Protein AF-A0A814IF48-F1 (afdb_monomer_lite)

Structure (mmCIF, N/CA/C/O backbone):
data_AF-A0A814IF48-F1
#
_entry.id   AF-A0A814IF48-F1
#
loop_
_atom_site.group_PDB
_atom_site.id
_atom_site.type_symbol
_atom_site.label_atom_id
_atom_site.label_alt_id
_atom_site.label_comp_id
_atom_site.label_asym_id
_atom_site.label_entity_id
_atom_site.label_seq_id
_atom_site.pdbx_PDB_ins_code
_atom_site.Cartn_x
_atom_site.Cartn_y
_atom_site.Cartn_z
_atom_site.occupancy
_atom_site.B_iso_or_equiv
_atom_site.auth_seq_id
_atom_site.auth_comp_id
_atom_site.auth_asym_id
_atom_site.auth_atom_id
_atom_site.pdbx_PDB_model_num
ATOM 1 N N . MET A 1 1 ? 11.564 -14.624 12.987 1.00 84.62 1 MET A N 1
ATOM 2 C CA . MET A 1 1 ? 11.449 -15.727 12.000 1.00 84.62 1 MET A CA 1
ATOM 3 C C . MET A 1 1 ? 10.390 -15.427 10.940 1.00 84.62 1 MET A C 1
ATOM 5 O O . MET A 1 1 ? 10.764 -15.363 9.778 1.00 84.62 1 MET A O 1
ATOM 9 N N . MET A 1 2 ? 9.126 -15.172 11.317 1.00 88.44 2 MET A N 1
ATOM 10 C CA . MET A 1 2 ? 8.023 -14.892 10.372 1.00 88.44 2 MET A CA 1
ATOM 11 C C . MET A 1 2 ? 8.343 -13.815 9.324 1.00 88.44 2 MET A C 1
ATOM 13 O O . MET A 1 2 ? 8.159 -14.075 8.139 1.00 88.44 2 MET A O 1
ATOM 17 N N . VAL A 1 3 ? 8.915 -12.672 9.731 1.00 92.19 3 VAL A N 1
ATOM 18 C CA . VAL A 1 3 ? 9.302 -11.577 8.815 1.00 92.19 3 VAL A CA 1
ATOM 19 C C . VAL A 1 3 ? 10.153 -12.072 7.639 1.00 92.19 3 VAL A C 1
ATOM 21 O O . VAL A 1 3 ? 9.855 -11.765 6.493 1.00 92.19 3 VAL A O 1
ATOM 24 N N . VAL A 1 4 ? 11.159 -12.914 7.903 1.00 93.62 4 VAL A N 1
ATOM 25 C CA . VAL A 1 4 ? 12.071 -13.459 6.878 1.00 93.62 4 VAL A CA 1
ATOM 26 C C . VAL A 1 4 ? 11.377 -14.489 5.976 1.00 93.62 4 VAL A C 1
ATOM 28 O O . VAL A 1 4 ? 11.687 -14.580 4.790 1.00 93.62 4 VAL A O 1
ATOM 31 N N . LEU A 1 5 ? 10.423 -15.257 6.513 1.00 94.00 5 LEU A N 1
ATOM 32 C CA . LEU A 1 5 ? 9.654 -16.228 5.731 1.00 94.00 5 LEU A CA 1
ATOM 33 C C . LEU A 1 5 ? 8.698 -15.522 4.767 1.00 94.00 5 LEU A C 1
ATOM 35 O O . LEU A 1 5 ? 8.761 -15.780 3.568 1.00 94.00 5 LEU A O 1
ATOM 39 N N . VAL A 1 6 ? 7.880 -14.585 5.259 1.00 94.88 6 VAL A N 1
ATOM 40 C CA . VAL A 1 6 ? 7.002 -13.773 4.399 1.00 94.88 6 VAL A CA 1
ATOM 41 C C . VAL A 1 6 ? 7.836 -12.959 3.410 1.00 94.88 6 VAL A C 1
ATOM 43 O O . VAL A 1 6 ? 7.499 -12.887 2.228 1.00 94.88 6 VAL A O 1
ATOM 46 N N . ASP A 1 7 ? 8.989 -12.436 3.848 1.00 92.94 7 ASP A N 1
ATOM 47 C CA . ASP A 1 7 ? 9.916 -11.737 2.966 1.00 92.94 7 ASP A CA 1
ATOM 48 C C . ASP A 1 7 ? 10.340 -12.588 1.769 1.00 92.94 7 ASP A C 1
ATOM 50 O O . ASP A 1 7 ? 10.291 -12.113 0.628 1.00 92.94 7 ASP A O 1
ATOM 54 N N . LYS A 1 8 ? 10.702 -13.845 2.039 1.00 95.00 8 LYS A N 1
ATOM 55 C CA . LYS A 1 8 ? 11.106 -14.813 1.027 1.00 95.00 8 LYS A CA 1
ATOM 56 C C . LYS A 1 8 ? 9.947 -15.195 0.109 1.00 95.00 8 LYS A C 1
ATOM 58 O O . LYS A 1 8 ? 10.154 -15.170 -1.098 1.00 95.00 8 LYS A O 1
ATOM 63 N N . LEU A 1 9 ? 8.761 -15.488 0.653 1.00 94.44 9 LEU A N 1
ATOM 64 C CA . LEU A 1 9 ? 7.573 -15.893 -0.115 1.00 94.44 9 LEU A CA 1
ATOM 65 C C . LEU A 1 9 ? 7.151 -14.837 -1.146 1.00 94.44 9 LEU A C 1
ATOM 67 O O . LEU A 1 9 ? 6.880 -15.186 -2.297 1.00 94.44 9 LEU A O 1
ATOM 71 N N . VAL A 1 10 ? 7.164 -13.556 -0.757 1.00 93.94 10 VAL A N 1
ATOM 72 C CA . VAL A 1 10 ? 6.895 -12.427 -1.665 1.00 93.94 10 VAL A CA 1
ATOM 73 C C . VAL A 1 10 ? 7.999 -12.305 -2.720 1.00 93.94 10 VAL A C 1
ATOM 75 O O . VAL A 1 10 ? 7.714 -12.203 -3.911 1.00 93.94 10 VAL A O 1
ATOM 78 N N . LYS A 1 11 ? 9.278 -12.392 -2.320 1.00 91.75 11 LYS A N 1
ATOM 79 C CA . LYS A 1 11 ? 10.421 -12.328 -3.254 1.00 91.75 11 LYS A CA 1
ATOM 80 C C . LYS A 1 11 ? 10.450 -13.476 -4.269 1.00 91.75 11 LYS A C 1
ATOM 82 O O . LYS A 1 11 ? 10.972 -13.289 -5.362 1.00 91.75 11 LYS A O 1
ATOM 87 N N . THR A 1 12 ? 9.924 -14.650 -3.923 1.00 93.75 12 THR A N 1
ATOM 88 C CA . THR A 1 12 ? 9.814 -15.807 -4.828 1.00 93.75 12 THR A CA 1
ATOM 89 C C . THR A 1 12 ? 8.468 -15.888 -5.552 1.00 93.75 12 THR A C 1
ATOM 91 O O . THR A 1 12 ? 8.198 -16.915 -6.164 1.00 93.75 12 THR A O 1
ATOM 94 N N . GLN A 1 13 ? 7.624 -14.849 -5.474 1.00 89.25 13 GLN A N 1
ATOM 95 C CA . GLN A 1 13 ? 6.295 -14.791 -6.106 1.00 89.25 13 GLN A CA 1
ATOM 96 C C . GLN A 1 13 ? 5.365 -15.966 -5.734 1.00 89.25 13 GLN A C 1
ATOM 98 O O . GLN A 1 13 ? 4.471 -16.325 -6.492 1.00 89.25 13 GLN A O 1
ATOM 103 N N . ILE A 1 14 ? 5.553 -16.558 -4.547 1.00 94.06 14 ILE A N 1
ATOM 104 C CA . ILE A 1 14 ? 4.646 -17.590 -4.012 1.00 94.06 14 ILE A CA 1
ATOM 105 C C . ILE A 1 14 ? 3.391 -16.930 -3.420 1.00 94.06 14 ILE A C 1
ATOM 107 O O . ILE A 1 14 ? 2.317 -17.525 -3.417 1.00 94.06 14 ILE A O 1
ATOM 111 N N . VAL A 1 15 ? 3.526 -15.697 -2.920 1.00 94.50 15 VAL A N 1
ATOM 112 C CA . VAL A 1 15 ? 2.441 -14.909 -2.325 1.00 94.50 15 VAL A CA 1
ATOM 113 C C . VAL A 1 15 ? 2.521 -13.473 -2.846 1.00 94.50 15 VAL A C 1
ATOM 115 O O . VAL A 1 15 ? 3.592 -12.868 -2.836 1.00 94.50 15 VAL A O 1
ATOM 118 N N . GLU A 1 16 ? 1.393 -12.916 -3.285 1.00 94.25 16 GLU A N 1
ATOM 119 C CA . GLU A 1 16 ? 1.292 -11.506 -3.674 1.00 94.25 16 GLU A CA 1
ATOM 120 C C . GLU A 1 16 ? 1.323 -10.564 -2.459 1.00 94.25 16 GLU A C 1
ATOM 122 O O . GLU A 1 16 ? 0.802 -10.887 -1.389 1.00 94.25 16 GLU A O 1
ATOM 127 N N . CYS A 1 17 ? 1.814 -9.334 -2.644 1.00 96.25 17 CYS A N 1
ATOM 128 C CA . CYS A 1 17 ? 1.734 -8.286 -1.617 1.00 96.25 17 CYS A CA 1
ATOM 129 C C . CYS A 1 17 ? 0.289 -8.021 -1.147 1.00 96.25 17 CYS A C 1
ATOM 131 O O . CYS A 1 17 ? 0.055 -7.763 0.032 1.00 96.25 17 CYS A O 1
ATOM 133 N N . SER A 1 18 ? -0.680 -8.131 -2.063 1.00 95.88 18 SER A N 1
ATOM 134 C CA . SER A 1 18 ? -2.121 -8.013 -1.804 1.00 95.88 18 SER A CA 1
ATOM 135 C C . SER A 1 18 ? -2.618 -9.057 -0.788 1.00 95.88 18 SER A C 1
ATOM 137 O O . SER A 1 18 ? -3.402 -8.737 0.107 1.00 95.88 18 SER A O 1
ATOM 139 N N . ALA A 1 19 ? -2.141 -10.300 -0.892 1.00 96.38 19 ALA A N 1
ATOM 140 C CA . ALA A 1 19 ? -2.510 -11.403 -0.016 1.00 96.38 19 ALA A CA 1
ATOM 141 C C . ALA A 1 19 ? -1.878 -11.248 1.373 1.00 96.38 19 ALA A C 1
ATOM 143 O O . ALA A 1 19 ? -2.565 -11.448 2.372 1.00 96.38 19 ALA A O 1
ATOM 144 N N . VAL A 1 20 ? -0.617 -10.801 1.449 1.00 97.06 20 VAL A N 1
ATOM 145 C CA . VAL A 1 20 ? 0.040 -10.479 2.730 1.00 97.06 20 VAL A CA 1
ATOM 146 C C . VAL A 1 20 ? -0.701 -9.358 3.464 1.00 97.06 20 VAL A C 1
ATOM 148 O O . VAL A 1 20 ? -0.982 -9.500 4.650 1.00 97.06 20 VAL A O 1
ATOM 151 N N . ALA A 1 21 ? -1.088 -8.284 2.766 1.00 96.94 21 ALA A N 1
ATOM 152 C CA . ALA A 1 21 ? -1.877 -7.203 3.359 1.00 96.94 21 ALA A CA 1
ATOM 153 C C . ALA A 1 21 ? -3.237 -7.694 3.891 1.00 96.94 21 ALA A C 1
ATOM 155 O O . ALA A 1 21 ? -3.614 -7.356 5.007 1.00 96.94 21 ALA A O 1
ATOM 156 N N . ASN A 1 22 ? -3.957 -8.539 3.144 1.00 96.38 22 ASN A N 1
ATOM 157 C CA . ASN A 1 22 ? -5.216 -9.122 3.626 1.00 96.38 22 ASN A CA 1
ATOM 158 C C . ASN A 1 22 ? -5.026 -10.064 4.828 1.00 96.38 22 ASN A C 1
ATOM 160 O O . ASN A 1 22 ? -5.866 -10.074 5.722 1.00 96.38 22 ASN A O 1
ATOM 164 N N . TRP A 1 23 ? -3.939 -10.840 4.858 1.00 96.12 23 TRP A N 1
ATOM 165 C CA . TRP A 1 23 ? -3.624 -11.749 5.963 1.00 96.12 23 TRP A CA 1
ATOM 166 C C . TRP A 1 23 ? -3.275 -11.002 7.259 1.00 96.12 23 TRP A C 1
ATOM 168 O O . TRP A 1 23 ? -3.694 -11.424 8.335 1.00 96.12 23 TRP A O 1
ATOM 178 N N . ILE A 1 24 ? -2.582 -9.862 7.166 1.00 96.06 24 ILE A N 1
ATOM 179 C CA . ILE A 1 24 ? -2.206 -9.044 8.332 1.00 96.06 24 ILE A CA 1
ATOM 180 C C . ILE A 1 24 ? -3.425 -8.560 9.129 1.00 96.06 24 ILE A C 1
ATOM 182 O O . ILE A 1 24 ? -3.399 -8.580 10.354 1.00 96.06 24 ILE A O 1
ATOM 186 N N . PHE A 1 25 ? -4.505 -8.190 8.441 1.00 94.94 25 PHE A N 1
ATOM 187 C CA . PHE A 1 25 ? -5.768 -7.760 9.053 1.00 94.94 25 PHE A CA 1
ATOM 188 C C . PHE A 1 25 ? -6.817 -8.888 9.111 1.00 94.94 25 PHE A C 1
ATOM 190 O O . PHE A 1 25 ? -8.021 -8.631 9.152 1.00 94.94 25 PHE A O 1
ATOM 197 N N . SER A 1 26 ? -6.382 -10.151 9.069 1.00 94.19 26 SER A N 1
ATOM 198 C CA . SER A 1 26 ? -7.269 -11.300 9.269 1.00 94.19 26 SER A CA 1
ATOM 199 C C . SER A 1 26 ? -7.621 -11.486 10.748 1.00 94.19 26 SER A C 1
ATOM 201 O O . SER A 1 26 ? -6.880 -11.075 11.642 1.00 94.19 26 SER A O 1
ATOM 203 N N . SER A 1 27 ? -8.728 -12.177 11.026 1.00 88.44 27 SER A N 1
ATOM 204 C CA . SER A 1 27 ? -9.119 -12.549 12.393 1.00 88.44 27 SER A CA 1
ATOM 205 C C . SER A 1 27 ? -8.093 -13.447 13.100 1.00 88.44 27 SER A C 1
ATOM 207 O O . SER A 1 27 ? -8.062 -13.481 14.327 1.00 88.44 27 SER A O 1
ATOM 209 N N . GLU A 1 28 ? -7.240 -14.141 12.343 1.00 88.88 28 GLU A N 1
ATOM 210 C CA . GLU A 1 28 ? -6.156 -14.990 12.850 1.00 88.88 28 GLU A CA 1
ATOM 211 C C . GLU A 1 28 ? -5.032 -14.161 13.487 1.00 88.88 28 GLU A C 1
ATOM 213 O O . GLU A 1 28 ? -4.470 -14.572 14.499 1.00 88.88 28 GLU A O 1
ATOM 218 N N . LEU A 1 29 ? -4.729 -12.990 12.911 1.00 86.88 29 LEU A N 1
ATOM 219 C CA . LEU A 1 29 ? -3.660 -12.092 13.362 1.00 86.88 29 LEU A CA 1
ATOM 220 C C . LEU A 1 29 ? -4.187 -10.865 14.131 1.00 86.88 29 LEU A C 1
ATOM 222 O O . LEU A 1 29 ? -3.399 -10.092 14.670 1.00 86.88 29 LEU A O 1
ATOM 226 N N . GLY A 1 30 ? -5.510 -10.691 14.233 1.00 83.88 30 GLY A N 1
ATOM 227 C CA . GLY A 1 30 ? -6.150 -9.535 14.875 1.00 83.88 30 GLY A CA 1
ATOM 228 C C . GLY A 1 30 ? -5.712 -9.291 16.326 1.00 83.88 30 GLY A C 1
ATOM 229 O O . GLY A 1 30 ? -5.485 -8.149 16.724 1.00 83.88 30 GLY A O 1
ATOM 230 N N . SER A 1 31 ? -5.511 -10.358 17.106 1.00 87.56 31 SER A N 1
ATOM 231 C CA . SER A 1 31 ? -4.980 -10.285 18.479 1.00 87.56 31 SER A CA 1
ATOM 232 C C . SER A 1 31 ? -3.492 -9.919 18.550 1.00 87.56 31 SER A C 1
ATOM 234 O O . SER A 1 31 ? -3.007 -9.523 19.608 1.00 87.56 31 SER A O 1
ATOM 236 N N . GLU A 1 32 ? -2.769 -10.028 17.436 1.00 91.81 32 GLU A N 1
ATOM 237 C CA . GLU A 1 32 ? -1.345 -9.722 17.317 1.00 91.81 32 GLU A CA 1
ATOM 238 C C . GLU A 1 32 ? -1.068 -8.367 16.650 1.00 91.81 32 GLU A C 1
ATOM 240 O O . GLU A 1 32 ? 0.091 -7.974 16.549 1.00 91.81 32 GLU A O 1
ATOM 245 N N . LEU A 1 33 ? -2.094 -7.599 16.260 1.00 91.38 33 LEU A N 1
ATOM 246 C CA . LEU A 1 33 ? -1.936 -6.281 15.622 1.00 91.38 33 LEU A CA 1
ATOM 247 C C . LEU A 1 33 ? -1.161 -5.254 16.469 1.00 91.38 33 LEU A C 1
ATOM 249 O O . LEU A 1 33 ? -0.648 -4.280 15.933 1.00 91.38 33 LEU A O 1
ATOM 253 N N . THR A 1 34 ? -1.013 -5.444 17.780 1.00 91.31 34 THR A N 1
ATOM 254 C CA . THR A 1 34 ? -0.141 -4.594 18.615 1.00 91.31 34 THR A CA 1
ATOM 255 C C . THR A 1 34 ? 1.345 -4.974 18.535 1.00 91.31 34 THR A C 1
ATOM 257 O O . THR A 1 34 ? 2.199 -4.221 19.001 1.00 91.31 34 THR A O 1
ATOM 260 N N . ASN A 1 35 ? 1.685 -6.132 17.960 1.00 94.31 35 ASN A N 1
ATOM 261 C CA . ASN A 1 35 ? 3.046 -6.663 17.922 1.00 94.31 35 ASN A CA 1
ATOM 262 C C . ASN A 1 35 ? 3.852 -6.031 16.778 1.00 94.31 35 ASN A C 1
ATOM 264 O O . ASN A 1 35 ? 3.441 -6.036 15.620 1.00 94.31 35 ASN A O 1
ATOM 268 N N . PHE A 1 36 ? 5.054 -5.535 17.091 1.00 93.44 36 PHE A N 1
ATOM 269 C CA . PHE A 1 36 ? 5.909 -4.803 16.146 1.00 93.44 36 PHE A CA 1
ATOM 270 C C . PHE A 1 36 ? 6.169 -5.553 14.828 1.00 93.44 36 PHE A C 1
ATOM 272 O O . PHE A 1 36 ? 6.102 -4.959 13.754 1.00 93.44 36 PHE A O 1
ATOM 279 N N . TYR A 1 37 ? 6.393 -6.869 14.902 1.00 94.94 37 TYR A N 1
ATOM 280 C CA . TYR A 1 37 ? 6.752 -7.683 13.740 1.00 94.94 37 TYR A CA 1
ATOM 281 C C . TYR A 1 37 ? 5.660 -7.718 12.653 1.00 94.94 37 TYR A C 1
ATOM 283 O O . TYR A 1 37 ? 5.971 -7.951 11.486 1.00 94.94 37 TYR A O 1
ATOM 291 N N . VAL A 1 38 ? 4.388 -7.506 13.015 1.00 95.50 38 VAL A N 1
ATOM 292 C CA . VAL A 1 38 ? 3.268 -7.472 12.061 1.00 95.50 38 VAL A CA 1
ATOM 293 C C . VAL A 1 38 ? 3.408 -6.259 11.138 1.00 95.50 38 VAL A C 1
ATOM 295 O O . VAL A 1 38 ? 3.298 -6.376 9.916 1.00 95.50 38 VAL A O 1
ATOM 298 N N . TRP A 1 39 ? 3.766 -5.114 11.717 1.00 95.88 39 TRP A N 1
ATOM 299 C CA . TRP A 1 39 ? 4.023 -3.869 10.996 1.00 95.88 39 TRP A CA 1
ATOM 300 C C . TRP A 1 39 ? 5.333 -3.915 10.208 1.00 95.88 39 TRP A C 1
ATOM 302 O O . TRP A 1 39 ? 5.371 -3.420 9.087 1.00 95.88 39 TRP A O 1
ATOM 312 N N . GLU A 1 40 ? 6.369 -4.604 10.703 1.00 96.12 40 GLU A N 1
ATOM 313 C CA . GLU A 1 40 ? 7.568 -4.889 9.897 1.00 96.12 40 GLU A CA 1
ATOM 314 C C . GLU A 1 40 ? 7.232 -5.688 8.626 1.00 96.12 40 GLU A C 1
ATOM 316 O O . GLU A 1 40 ? 7.767 -5.395 7.555 1.00 96.12 40 GLU A O 1
ATOM 321 N N . ILE A 1 41 ? 6.330 -6.677 8.711 1.00 96.56 41 ILE A N 1
ATOM 322 C CA . ILE A 1 41 ? 5.874 -7.435 7.534 1.00 96.56 41 ILE A CA 1
ATOM 323 C C . ILE A 1 41 ? 5.091 -6.525 6.583 1.00 96.56 41 ILE A C 1
ATOM 325 O O . ILE A 1 41 ? 5.341 -6.575 5.374 1.00 96.56 41 ILE A O 1
ATOM 329 N N . LEU A 1 42 ? 4.180 -5.689 7.099 1.00 97.38 42 LEU A N 1
ATOM 330 C CA . LEU A 1 42 ? 3.401 -4.756 6.278 1.00 97.38 42 LEU A CA 1
ATOM 331 C C . LEU A 1 42 ? 4.318 -3.782 5.529 1.00 97.38 42 LEU A C 1
ATOM 333 O O . LEU A 1 42 ? 4.299 -3.735 4.298 1.00 97.38 42 LEU A O 1
ATOM 337 N N . SER A 1 43 ? 5.174 -3.073 6.263 1.00 96.69 43 SER A N 1
ATOM 338 C CA . SER A 1 43 ? 6.088 -2.073 5.714 1.00 96.69 43 SER A CA 1
ATOM 339 C C . SER A 1 43 ? 7.100 -2.696 4.753 1.00 96.69 43 SER A C 1
ATOM 341 O O . SER A 1 43 ? 7.274 -2.189 3.649 1.00 96.69 43 SER A O 1
ATOM 343 N N . SER A 1 44 ? 7.686 -3.860 5.070 1.00 96.25 44 SER A N 1
ATOM 344 C CA . SER A 1 44 ? 8.574 -4.576 4.134 1.00 96.25 44 SER A CA 1
ATOM 345 C C . SER A 1 44 ? 7.857 -5.011 2.845 1.00 96.25 44 SER A C 1
ATOM 347 O O . SER A 1 44 ? 8.466 -5.087 1.774 1.00 96.25 44 SER A O 1
ATOM 349 N N . THR A 1 45 ? 6.557 -5.300 2.920 1.00 97.25 45 THR A N 1
ATOM 350 C CA . THR A 1 45 ? 5.735 -5.680 1.761 1.00 97.25 45 THR A CA 1
ATOM 351 C C . THR A 1 45 ? 5.411 -4.472 0.878 1.00 97.25 45 THR A C 1
ATOM 353 O O . THR A 1 45 ? 5.548 -4.559 -0.346 1.00 97.25 45 THR A O 1
ATOM 356 N N . ILE A 1 46 ? 5.052 -3.335 1.482 1.00 97.25 46 ILE A N 1
ATOM 357 C CA . ILE A 1 46 ? 4.823 -2.063 0.779 1.00 97.25 46 ILE A CA 1
ATOM 358 C C . ILE A 1 46 ? 6.128 -1.558 0.147 1.00 97.25 46 ILE A C 1
ATOM 360 O O . ILE A 1 46 ? 6.163 -1.249 -1.043 1.00 97.25 46 ILE A O 1
ATOM 364 N N . GLU A 1 47 ? 7.228 -1.561 0.902 1.00 96.38 47 GLU A N 1
ATOM 365 C CA . GLU A 1 47 ? 8.544 -1.114 0.441 1.00 96.38 47 GLU A CA 1
ATOM 366 C C . GLU A 1 47 ? 9.018 -1.905 -0.790 1.00 96.38 47 GLU A C 1
ATOM 368 O O . GLU A 1 47 ? 9.523 -1.316 -1.744 1.00 96.38 47 GLU A O 1
ATOM 373 N N . LYS A 1 48 ? 8.803 -3.228 -0.838 1.00 95.00 48 LYS A N 1
ATOM 374 C CA . LYS A 1 48 ? 9.110 -4.032 -2.038 1.00 95.00 48 LYS A CA 1
ATOM 375 C C . LYS A 1 48 ? 8.288 -3.638 -3.246 1.00 95.00 48 LYS A C 1
ATOM 377 O O . LYS A 1 48 ? 8.845 -3.568 -4.336 1.00 95.00 48 LYS A O 1
ATOM 382 N N . MET A 1 49 ? 6.988 -3.415 -3.063 1.00 96.25 49 MET A N 1
ATOM 383 C CA . MET A 1 49 ? 6.112 -3.003 -4.155 1.00 96.25 49 MET A CA 1
ATOM 384 C C . MET A 1 49 ? 6.554 -1.637 -4.702 1.00 96.25 49 MET A C 1
ATOM 386 O O . MET A 1 49 ? 6.705 -1.475 -5.911 1.00 96.25 49 MET A O 1
ATOM 390 N N . ASN A 1 50 ? 6.896 -0.696 -3.815 1.00 96.44 50 ASN A N 1
ATOM 391 C CA . ASN A 1 50 ? 7.469 0.596 -4.195 1.00 96.44 50 ASN A CA 1
ATOM 392 C C . ASN A 1 50 ? 8.799 0.427 -4.956 1.00 96.44 50 ASN A C 1
ATOM 394 O O . ASN A 1 50 ? 8.940 0.962 -6.052 1.00 96.44 50 ASN A O 1
ATOM 398 N N . ARG A 1 51 ? 9.738 -0.382 -4.442 1.00 95.38 51 ARG A N 1
ATOM 399 C CA . ARG A 1 51 ? 11.024 -0.681 -5.104 1.00 95.38 51 ARG A CA 1
ATOM 400 C C . ARG A 1 51 ? 10.861 -1.392 -6.452 1.00 95.38 51 ARG A C 1
ATOM 402 O O . ARG A 1 51 ? 11.687 -1.209 -7.342 1.00 95.38 51 ARG A O 1
ATOM 409 N N . GLN A 1 52 ? 9.817 -2.203 -6.627 1.00 94.50 52 GLN A N 1
ATOM 410 C CA . GLN A 1 52 ? 9.494 -2.851 -7.901 1.00 94.50 52 GLN A CA 1
ATOM 411 C C . GLN A 1 52 ? 9.019 -1.826 -8.941 1.00 94.50 52 GLN A C 1
ATOM 413 O O . GLN A 1 52 ? 9.505 -1.847 -10.072 1.00 94.50 52 GLN A O 1
ATOM 418 N N . VAL A 1 53 ? 8.135 -0.899 -8.554 1.00 97.00 53 VAL A N 1
ATOM 419 C CA . VAL A 1 53 ? 7.702 0.221 -9.408 1.00 97.00 53 VAL A CA 1
ATOM 420 C C . VAL A 1 53 ? 8.877 1.138 -9.755 1.00 97.00 53 VAL A C 1
ATOM 422 O O . VAL A 1 53 ? 9.087 1.439 -10.927 1.00 97.00 53 VAL A O 1
ATOM 425 N N . GLU A 1 54 ? 9.676 1.532 -8.762 1.00 96.25 54 GLU A N 1
ATOM 426 C CA . GLU A 1 54 ? 10.868 2.369 -8.940 1.00 96.25 54 GLU A CA 1
ATOM 427 C C . GLU A 1 54 ? 11.872 1.723 -9.909 1.00 96.25 54 GLU A C 1
ATOM 429 O O . GLU A 1 54 ? 12.344 2.371 -10.843 1.00 96.25 54 GLU A O 1
ATOM 434 N N . LYS A 1 55 ? 12.141 0.419 -9.756 1.00 95.94 55 LYS A N 1
ATOM 435 C CA . LYS A 1 55 ? 13.039 -0.328 -10.644 1.00 95.94 55 LYS A CA 1
ATOM 436 C C . LYS A 1 55 ? 12.581 -0.285 -12.103 1.00 95.94 55 LYS A C 1
ATOM 438 O O . LYS A 1 55 ? 13.399 0.013 -12.971 1.00 95.94 55 LYS A O 1
ATOM 443 N N . TYR A 1 56 ? 11.311 -0.587 -12.385 1.00 96.00 56 TYR A N 1
ATOM 444 C CA . TYR A 1 56 ? 10.802 -0.542 -13.762 1.00 96.00 56 TYR A CA 1
ATOM 445 C C . TYR A 1 56 ? 10.733 0.890 -14.302 1.00 96.00 56 TYR A C 1
ATOM 447 O O . TYR A 1 56 ? 10.964 1.101 -15.490 1.00 96.00 56 TYR A O 1
ATOM 455 N N . HIS A 1 57 ? 10.482 1.882 -13.444 1.00 95.81 57 HIS A N 1
ATOM 456 C CA . HIS A 1 57 ? 10.497 3.284 -13.846 1.00 95.81 57 HIS A CA 1
ATOM 457 C C . HIS A 1 57 ? 11.895 3.733 -14.281 1.00 95.81 57 HIS A C 1
ATOM 459 O O . HIS A 1 57 ? 12.040 4.314 -15.355 1.00 95.81 57 HIS A O 1
ATOM 465 N N . ASN A 1 58 ? 12.919 3.395 -13.499 1.00 96.75 58 ASN A N 1
ATOM 466 C CA . ASN A 1 58 ? 14.309 3.708 -13.816 1.00 96.75 58 ASN A CA 1
ATOM 467 C C . ASN A 1 58 ? 14.790 2.954 -15.069 1.00 96.75 58 ASN A C 1
ATOM 469 O O . ASN A 1 58 ? 15.386 3.570 -15.948 1.00 96.75 58 ASN A O 1
ATOM 473 N N . GLU A 1 59 ? 14.452 1.664 -15.219 1.00 95.62 59 GLU A N 1
ATOM 474 C CA . GLU A 1 59 ? 14.772 0.909 -16.443 1.00 95.62 59 GLU A CA 1
ATOM 475 C C . GLU A 1 59 ? 14.122 1.539 -17.690 1.00 95.62 59 GLU A C 1
ATOM 477 O O . GLU A 1 59 ? 14.772 1.657 -18.728 1.00 95.62 59 GLU A O 1
ATOM 482 N N . LEU A 1 60 ? 12.877 2.020 -17.592 1.00 95.12 60 LEU A N 1
ATOM 483 C CA . LEU A 1 60 ? 12.199 2.723 -18.685 1.00 95.12 60 LEU A CA 1
ATOM 484 C C . LEU A 1 60 ? 12.872 4.060 -19.033 1.00 95.12 60 LEU A C 1
ATOM 486 O O . LEU A 1 60 ? 13.027 4.383 -20.212 1.00 95.12 60 LEU A O 1
ATOM 490 N N . LEU A 1 61 ? 13.299 4.834 -18.028 1.00 95.31 61 LEU A N 1
ATOM 491 C CA . LEU A 1 61 ? 14.030 6.089 -18.237 1.00 95.31 61 LEU A CA 1
ATOM 492 C C . LEU A 1 61 ? 15.379 5.853 -18.937 1.00 95.31 61 LEU A C 1
ATOM 494 O O . LEU A 1 61 ? 15.720 6.591 -19.866 1.00 95.31 61 LEU A O 1
ATOM 498 N N . ASP A 1 62 ? 16.110 4.805 -18.555 1.00 95.44 62 ASP A N 1
ATOM 499 C CA . ASP A 1 62 ? 17.372 4.427 -19.198 1.00 95.44 62 ASP A CA 1
ATOM 500 C C . ASP A 1 62 ? 17.170 3.970 -20.651 1.00 95.44 62 ASP A C 1
ATOM 502 O O . ASP A 1 62 ? 17.946 4.353 -21.532 1.00 95.44 62 ASP A O 1
ATOM 506 N N . LEU A 1 63 ? 16.111 3.203 -20.936 1.00 93.62 63 LEU A N 1
ATOM 507 C CA . LEU A 1 63 ? 15.762 2.791 -22.302 1.00 93.62 63 LEU A CA 1
ATOM 508 C C . LEU A 1 63 ? 15.339 3.988 -23.165 1.00 93.62 63 LEU A C 1
ATOM 510 O O . LEU A 1 63 ? 15.810 4.123 -24.295 1.00 93.62 63 LEU A O 1
ATOM 514 N N . ARG A 1 64 ? 14.545 4.918 -22.618 1.00 93.25 64 ARG A N 1
ATOM 515 C CA . ARG A 1 64 ? 14.195 6.182 -23.288 1.00 93.25 64 ARG A CA 1
ATOM 516 C C . ARG A 1 64 ? 15.438 6.997 -23.644 1.00 93.25 64 ARG A C 1
ATOM 518 O O . ARG A 1 64 ? 15.524 7.567 -24.730 1.00 93.25 64 ARG A O 1
ATOM 525 N N . ARG A 1 65 ? 16.419 7.046 -22.738 1.00 93.44 65 ARG A N 1
ATOM 526 C CA . ARG A 1 65 ? 17.689 7.747 -22.960 1.00 93.44 65 ARG A CA 1
ATOM 527 C C . ARG A 1 65 ? 18.500 7.107 -24.086 1.00 93.44 65 ARG A C 1
ATOM 529 O O . ARG A 1 65 ? 19.042 7.834 -24.913 1.00 93.44 65 ARG A O 1
ATOM 536 N N . GLN A 1 66 ? 18.551 5.776 -24.137 1.00 91.50 66 GLN A N 1
ATOM 537 C CA . GLN A 1 66 ? 19.222 5.036 -25.210 1.00 91.50 66 GLN A CA 1
ATOM 538 C C . GLN A 1 66 ? 18.549 5.278 -26.568 1.00 91.50 66 GLN A C 1
ATOM 540 O O . GLN A 1 66 ? 19.251 5.598 -27.521 1.00 91.50 66 GLN A O 1
ATOM 545 N N . LEU A 1 67 ? 17.210 5.246 -26.641 1.00 88.88 67 LEU A N 1
ATOM 546 C CA . LEU A 1 67 ? 16.458 5.563 -27.865 1.00 88.88 67 LEU A CA 1
ATOM 547 C C . LEU A 1 67 ? 16.771 6.978 -28.379 1.00 88.88 67 LEU A C 1
ATOM 549 O O . LEU A 1 67 ? 17.074 7.153 -29.559 1.00 88.88 67 LEU A O 1
ATOM 553 N N . ASN A 1 68 ? 16.777 7.977 -27.489 1.00 88.81 68 ASN A N 1
ATOM 554 C CA . ASN A 1 68 ? 17.117 9.3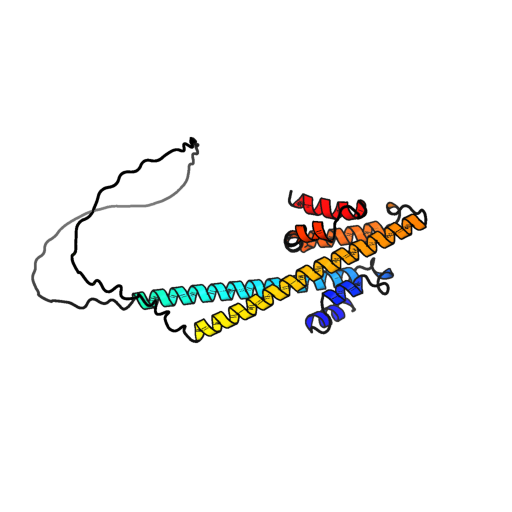57 -27.851 1.00 88.81 68 ASN A CA 1
ATOM 555 C C . ASN A 1 68 ? 18.552 9.486 -28.401 1.00 88.81 68 ASN A C 1
ATOM 557 O O . ASN A 1 68 ? 18.773 10.242 -29.344 1.00 88.81 68 ASN A O 1
ATOM 561 N N . ILE A 1 69 ? 19.522 8.760 -27.831 1.00 90.06 69 ILE A N 1
ATOM 562 C CA . ILE A 1 69 ? 20.919 8.759 -28.303 1.00 90.06 69 ILE A CA 1
ATOM 563 C C . ILE A 1 69 ? 21.036 8.052 -29.660 1.00 90.06 69 ILE A C 1
ATOM 565 O O . ILE A 1 69 ? 21.718 8.550 -30.550 1.00 90.06 69 ILE A O 1
ATOM 569 N N . SER A 1 70 ? 20.354 6.920 -29.856 1.00 84.38 70 SER A N 1
ATOM 570 C CA . SER A 1 70 ? 20.341 6.229 -31.149 1.00 84.38 70 SER A CA 1
ATOM 571 C C . SER A 1 70 ? 19.774 7.117 -32.262 1.00 84.38 70 SER A C 1
ATOM 573 O O . SER A 1 70 ? 20.361 7.189 -33.339 1.00 84.38 70 SER A O 1
ATOM 575 N N . ALA A 1 71 ? 18.697 7.857 -31.980 1.00 83.19 71 ALA A N 1
ATOM 576 C CA . ALA A 1 71 ? 18.095 8.789 -32.931 1.00 83.19 71 ALA A CA 1
ATOM 577 C C . ALA A 1 71 ? 19.027 9.963 -33.297 1.00 83.19 71 ALA A C 1
ATOM 579 O O . ALA A 1 71 ? 19.119 10.330 -34.470 1.00 83.19 71 ALA A O 1
ATOM 580 N N . THR A 1 72 ? 19.757 10.545 -32.334 1.00 81.56 72 THR A N 1
ATOM 581 C CA . THR A 1 72 ? 20.702 11.638 -32.637 1.00 81.56 72 THR A CA 1
ATOM 582 C C . THR A 1 72 ? 21.948 11.156 -33.375 1.00 81.56 72 THR A C 1
ATOM 584 O O . THR A 1 72 ? 22.440 11.871 -34.246 1.00 81.56 72 THR A O 1
ATOM 587 N N . VAL A 1 73 ? 22.433 9.941 -33.096 1.00 79.25 73 VAL A N 1
ATOM 588 C CA . VAL A 1 73 ? 23.543 9.330 -33.846 1.00 79.25 73 VAL A CA 1
ATOM 589 C C . VAL A 1 73 ? 23.142 9.063 -35.299 1.00 79.25 73 VAL A C 1
ATOM 591 O O . VAL A 1 73 ? 23.903 9.424 -36.193 1.00 79.25 73 VAL A O 1
ATOM 594 N N . GLN A 1 74 ? 21.937 8.535 -35.550 1.00 68.69 74 GLN A N 1
ATOM 595 C CA . GLN A 1 74 ? 21.419 8.334 -36.912 1.00 68.69 74 GLN A CA 1
ATOM 596 C C . GLN A 1 74 ? 21.258 9.662 -37.682 1.00 68.69 74 GLN A C 1
ATOM 598 O O . GLN A 1 74 ? 21.602 9.743 -38.864 1.00 68.69 74 GLN A O 1
ATOM 603 N N . ALA A 1 75 ? 20.812 10.735 -37.016 1.00 69.50 75 ALA A N 1
ATOM 604 C CA . ALA A 1 75 ? 20.748 12.070 -37.620 1.00 69.50 75 ALA A CA 1
ATOM 605 C C . ALA A 1 75 ? 22.144 12.646 -37.952 1.00 69.50 75 ALA A C 1
ATOM 607 O O . ALA A 1 75 ? 22.340 13.244 -39.012 1.00 69.50 75 ALA A O 1
ATOM 608 N N . ALA A 1 76 ? 23.131 12.438 -37.074 1.00 66.56 76 ALA A N 1
ATOM 609 C CA . ALA A 1 76 ? 24.501 12.900 -37.289 1.00 66.56 76 ALA A CA 1
ATOM 610 C C . ALA A 1 76 ? 25.201 12.152 -38.438 1.00 66.56 76 ALA A C 1
ATOM 612 O O . ALA A 1 76 ? 25.846 12.789 -39.273 1.00 66.56 76 ALA A O 1
ATOM 613 N N . THR A 1 77 ? 25.032 10.828 -38.546 1.00 57.78 77 THR A N 1
ATOM 614 C CA . THR A 1 77 ? 25.628 10.046 -39.643 1.00 57.78 77 THR A CA 1
ATOM 615 C C . THR A 1 77 ? 25.133 10.512 -41.012 1.00 57.78 77 THR A C 1
ATOM 617 O O . THR A 1 77 ? 25.952 10.738 -41.898 1.00 57.78 77 THR A O 1
ATOM 620 N N . HIS A 1 78 ? 23.835 10.804 -41.166 1.00 52.91 78 HIS A N 1
ATOM 621 C CA . HIS A 1 78 ? 23.277 11.315 -42.427 1.00 52.91 78 HIS A CA 1
ATOM 622 C C . HIS A 1 78 ? 23.726 12.736 -42.812 1.00 52.91 78 HIS A C 1
ATOM 624 O O . HIS A 1 78 ? 23.533 13.142 -43.955 1.00 52.91 78 HIS A O 1
ATOM 630 N N . THR A 1 79 ? 24.353 13.490 -41.904 1.00 53.34 79 THR A N 1
ATOM 631 C CA . THR A 1 79 ? 24.891 14.830 -42.211 1.00 53.34 79 THR A CA 1
ATOM 632 C C . THR A 1 79 ? 26.299 14.768 -42.837 1.00 53.34 79 THR A C 1
ATOM 634 O O . THR A 1 79 ? 26.812 15.777 -43.314 1.00 53.34 79 THR A O 1
ATOM 637 N N . SER A 1 80 ? 26.933 13.588 -42.870 1.00 47.94 80 SER A N 1
ATOM 638 C CA . SER A 1 80 ? 28.352 13.427 -43.240 1.00 47.94 80 SER A CA 1
ATOM 639 C C . SER A 1 80 ? 28.621 13.291 -44.749 1.00 47.94 80 SER A C 1
ATOM 641 O O . SER A 1 80 ? 29.758 13.482 -45.174 1.00 47.94 80 SER A O 1
ATOM 643 N N . ASP A 1 81 ? 27.605 12.981 -45.561 1.00 39.62 81 ASP A N 1
ATOM 644 C CA . ASP A 1 81 ? 27.788 12.518 -46.952 1.00 39.62 81 ASP A CA 1
ATOM 645 C C . ASP A 1 81 ? 27.699 13.618 -48.034 1.00 39.62 81 ASP A C 1
ATOM 647 O O . ASP A 1 81 ? 27.681 13.318 -49.229 1.00 39.62 81 ASP A O 1
ATOM 651 N N . ILE A 1 82 ? 27.678 14.906 -47.663 1.00 45.62 82 ILE A N 1
ATOM 652 C CA . ILE A 1 82 ? 27.697 16.017 -48.635 1.00 45.62 82 ILE A CA 1
ATOM 653 C C . ILE A 1 82 ? 29.121 16.574 -48.782 1.00 45.62 82 ILE A C 1
ATOM 655 O O . ILE A 1 82 ? 29.466 17.618 -48.231 1.00 45.62 82 ILE A O 1
ATOM 659 N N . ILE A 1 83 ? 29.941 15.884 -49.581 1.00 42.88 83 ILE A N 1
ATOM 660 C CA . ILE A 1 83 ? 31.207 16.417 -50.106 1.00 42.88 83 ILE A CA 1
ATOM 661 C C . ILE A 1 83 ? 30.947 17.018 -51.498 1.00 42.88 83 ILE A C 1
ATOM 663 O O . ILE A 1 83 ? 30.716 16.263 -52.446 1.00 42.88 83 ILE A O 1
ATOM 667 N N . PRO A 1 84 ? 31.018 18.350 -51.686 1.00 39.03 84 PRO A N 1
ATOM 668 C CA . PRO A 1 84 ? 31.072 18.936 -53.017 1.00 39.03 84 PRO A CA 1
ATOM 669 C C . PRO A 1 84 ? 32.504 18.840 -53.560 1.00 39.03 84 PRO A C 1
ATOM 671 O O . PRO A 1 84 ? 33.376 19.637 -53.217 1.00 39.03 84 PRO A O 1
ATOM 674 N N . SER A 1 85 ? 32.756 17.865 -54.431 1.00 39.75 85 SER A N 1
ATOM 675 C CA . SER A 1 85 ? 34.009 17.790 -55.187 1.00 39.75 85 SER A CA 1
ATOM 676 C C . SER A 1 85 ? 34.132 18.964 -56.161 1.00 39.75 85 SER A C 1
ATOM 678 O O . SER A 1 85 ? 33.329 19.058 -57.087 1.00 39.75 85 SER A O 1
ATOM 680 N N . ASN A 1 86 ? 35.152 19.813 -55.987 1.00 35.38 86 ASN A N 1
ATOM 681 C CA . ASN A 1 86 ? 35.915 20.446 -57.074 1.00 35.38 86 ASN A CA 1
ATOM 682 C C . ASN A 1 86 ? 37.113 21.243 -56.522 1.00 35.38 86 ASN A C 1
ATOM 684 O O . ASN A 1 86 ? 36.936 22.268 -55.867 1.00 35.38 86 ASN A O 1
ATOM 688 N N . GLU A 1 87 ? 38.332 20.819 -56.865 1.00 33.75 87 GLU A N 1
ATOM 689 C CA . GLU A 1 87 ? 39.478 21.736 -56.970 1.00 33.75 87 GLU A CA 1
ATOM 690 C C . GLU A 1 87 ? 39.369 22.549 -58.279 1.00 33.75 87 GLU A C 1
ATOM 692 O O . GLU A 1 87 ? 38.627 22.168 -59.192 1.00 33.75 87 GLU A O 1
ATOM 697 N N . PRO A 1 88 ? 40.133 23.647 -58.418 1.00 37.03 88 PRO A N 1
ATOM 698 C CA . PRO A 1 88 ? 41.369 23.486 -59.190 1.00 37.03 88 PRO A CA 1
ATOM 699 C C . PRO A 1 88 ? 42.612 24.181 -58.602 1.00 37.03 88 PRO A C 1
ATOM 701 O O . PRO A 1 88 ? 42.548 25.210 -57.935 1.00 37.03 88 PRO A O 1
ATOM 704 N N . ILE A 1 89 ? 43.767 23.608 -58.942 1.00 33.12 89 ILE A N 1
ATOM 705 C CA . ILE A 1 89 ? 45.137 24.062 -58.646 1.00 33.12 89 ILE A CA 1
ATOM 706 C C . ILE A 1 89 ? 45.554 25.231 -59.566 1.00 33.12 89 ILE A C 1
ATOM 708 O O . ILE A 1 89 ? 45.196 25.201 -60.741 1.00 33.12 89 ILE A O 1
ATOM 712 N N . ILE A 1 90 ? 46.389 26.176 -59.082 1.00 29.28 90 ILE A N 1
ATOM 713 C CA . ILE A 1 90 ? 47.549 26.788 -59.800 1.00 29.28 90 ILE A CA 1
ATOM 714 C C . ILE A 1 90 ? 48.421 27.667 -58.861 1.00 29.28 90 ILE A C 1
ATOM 716 O O . ILE A 1 90 ? 47.927 28.251 -57.901 1.00 29.28 90 ILE A O 1
ATOM 720 N N . THR A 1 91 ? 49.732 27.730 -59.143 1.00 25.27 91 THR A N 1
ATOM 721 C CA . THR A 1 91 ? 50.820 28.406 -58.386 1.00 25.27 91 THR A CA 1
ATOM 722 C C . THR A 1 91 ? 51.252 29.739 -59.062 1.00 25.27 91 THR A C 1
ATOM 724 O O . THR A 1 91 ? 50.730 30.054 -60.127 1.00 25.27 91 THR A O 1
ATOM 727 N N . SER A 1 92 ? 52.179 30.598 -58.594 1.00 26.83 92 SER A N 1
ATOM 728 C CA . SER A 1 92 ? 53.193 30.605 -57.503 1.00 26.83 92 SER A CA 1
ATOM 729 C C . SER A 1 92 ? 53.692 32.061 -57.251 1.00 26.83 92 SER A C 1
ATOM 731 O O . SER A 1 92 ? 53.310 32.946 -58.010 1.00 26.83 92 SER A O 1
ATOM 733 N N . HIS A 1 93 ? 54.629 32.259 -56.298 1.00 27.25 93 HIS A N 1
ATOM 734 C CA . HIS A 1 93 ? 55.453 33.475 -56.032 1.00 27.25 93 HIS A CA 1
ATOM 735 C C . HIS A 1 93 ? 54.794 34.661 -55.290 1.00 27.25 93 HIS A C 1
ATOM 737 O O . HIS A 1 93 ? 53.591 34.857 -55.396 1.00 27.25 93 HIS A O 1
ATOM 743 N N . GLU A 1 94 ? 55.533 35.558 -54.613 1.00 26.72 94 GLU A N 1
ATOM 744 C CA . GLU A 1 94 ? 56.721 35.454 -53.721 1.00 26.72 94 GLU A CA 1
ATOM 745 C C . GLU A 1 94 ? 56.911 36.822 -53.000 1.00 26.72 94 GLU A C 1
ATOM 747 O O . GLU A 1 94 ? 56.180 37.763 -53.286 1.00 26.72 94 GLU A O 1
ATOM 752 N N . GLU A 1 95 ? 57.918 36.927 -52.120 1.00 26.77 95 GLU A N 1
ATOM 753 C CA . GLU A 1 95 ? 58.362 38.118 -51.353 1.00 26.77 95 GLU A CA 1
ATOM 754 C C . GLU A 1 95 ? 57.452 38.631 -50.196 1.00 26.77 95 GLU A C 1
ATOM 756 O O . GLU A 1 95 ? 56.234 38.590 -50.307 1.00 26.77 95 GLU A O 1
ATOM 761 N N . LYS A 1 96 ? 57.906 39.260 -49.088 1.00 28.66 96 LYS A N 1
ATOM 762 C CA . LYS A 1 96 ? 59.042 39.187 -48.109 1.00 28.66 96 LYS A CA 1
ATOM 763 C C . LYS A 1 96 ? 59.088 40.553 -47.362 1.00 28.66 96 LYS A C 1
ATOM 765 O O . LYS A 1 96 ? 58.581 41.523 -47.907 1.00 28.66 96 LYS A O 1
ATOM 770 N N . ILE A 1 97 ? 59.779 40.642 -46.204 1.00 28.89 97 ILE A N 1
ATOM 771 C CA . ILE A 1 97 ? 60.145 41.882 -45.440 1.00 28.89 97 ILE A CA 1
ATOM 772 C C . ILE A 1 97 ? 58.984 42.416 -44.551 1.00 28.89 97 ILE A C 1
ATOM 774 O O . ILE A 1 97 ? 57.960 42.823 -45.078 1.00 28.89 97 ILE A O 1
ATOM 778 N N . SER A 1 98 ? 58.954 42.166 -43.226 1.00 29.03 98 SER A N 1
ATOM 779 C CA . SER A 1 98 ? 59.664 42.805 -42.072 1.00 29.03 98 SER A CA 1
ATOM 780 C C . SER A 1 98 ? 59.013 44.137 -41.601 1.00 29.03 98 SER A C 1
ATOM 782 O O . SER A 1 98 ? 58.300 44.755 -42.380 1.00 29.03 98 SER A O 1
ATOM 784 N N . ASP A 1 99 ? 59.122 44.625 -40.353 1.00 30.47 99 ASP A N 1
ATOM 785 C CA . ASP A 1 99 ? 59.907 44.201 -39.176 1.00 30.47 99 ASP A CA 1
ATOM 786 C C . ASP A 1 99 ? 59.353 44.792 -37.842 1.00 30.47 99 ASP A C 1
ATOM 788 O O . ASP A 1 99 ? 58.462 45.636 -37.863 1.00 30.47 99 ASP A O 1
ATOM 792 N N . GLU A 1 100 ? 59.977 44.402 -36.721 1.00 32.78 100 GLU A N 1
ATOM 793 C CA . GLU A 1 100 ? 60.149 45.137 -35.443 1.00 32.78 100 GLU A CA 1
ATOM 794 C C . GLU A 1 100 ? 58.989 45.440 -34.442 1.00 32.78 100 GLU A C 1
ATOM 796 O O . GLU A 1 100 ? 58.165 46.324 -34.642 1.00 32.78 100 GLU A O 1
ATOM 801 N N . ASN A 1 101 ? 59.160 44.862 -33.229 1.00 30.83 101 ASN A N 1
ATOM 802 C CA . ASN A 1 101 ? 59.183 45.525 -31.895 1.00 30.83 101 ASN A CA 1
ATOM 803 C C . ASN A 1 101 ? 57.882 46.140 -31.294 1.00 30.83 101 ASN A C 1
ATOM 805 O O . ASN A 1 101 ? 57.071 46.731 -31.987 1.00 30.83 101 ASN A O 1
ATOM 809 N N . LYS A 1 102 ? 57.634 46.135 -29.968 1.00 33.19 102 LYS A N 1
ATOM 810 C CA . LYS A 1 102 ? 58.358 45.630 -28.771 1.00 33.19 102 LYS A CA 1
ATOM 811 C C . LYS A 1 102 ? 57.426 45.691 -27.535 1.00 33.19 102 LYS A C 1
ATOM 813 O O . LYS A 1 102 ? 56.635 46.620 -27.508 1.00 33.19 102 LYS A O 1
ATOM 818 N N . MET A 1 103 ? 57.669 44.842 -26.517 1.00 31.84 103 MET A N 1
ATOM 819 C CA . MET A 1 103 ? 57.579 45.116 -25.048 1.00 31.84 103 MET A CA 1
ATOM 820 C C . MET A 1 103 ? 56.249 45.674 -24.451 1.00 31.84 103 MET A C 1
ATOM 822 O O . MET A 1 103 ? 55.570 46.484 -25.059 1.00 31.84 103 MET A O 1
ATOM 826 N N . ASP A 1 104 ? 55.798 45.336 -23.239 1.00 32.25 104 ASP A N 1
ATOM 827 C CA . ASP A 1 104 ? 56.356 44.541 -22.130 1.00 32.25 104 ASP A CA 1
ATOM 828 C C . ASP A 1 104 ? 55.213 44.024 -21.211 1.00 32.25 104 ASP A C 1
ATOM 830 O O . ASP A 1 104 ? 54.062 44.410 -21.390 1.00 32.25 104 ASP A O 1
ATOM 834 N N . GLU A 1 105 ? 55.564 43.130 -20.273 1.00 31.77 105 GLU A N 1
ATOM 835 C CA . GLU A 1 105 ? 55.103 42.979 -18.864 1.00 31.77 105 GLU A CA 1
ATOM 836 C C . GLU A 1 105 ? 53.732 43.539 -18.368 1.00 31.77 105 GLU A C 1
ATOM 838 O O . GLU A 1 105 ? 53.302 44.620 -18.743 1.00 31.77 105 GLU A O 1
ATOM 843 N N . ASN A 1 106 ? 53.040 42.972 -17.363 1.00 28.97 106 ASN A N 1
ATOM 844 C CA . ASN A 1 106 ? 53.098 41.691 -16.631 1.00 28.97 106 ASN A CA 1
ATOM 845 C C . ASN A 1 106 ? 51.879 41.633 -15.656 1.00 28.97 106 ASN A C 1
ATOM 847 O O . ASN A 1 106 ? 51.354 42.671 -15.266 1.00 28.97 106 ASN A O 1
ATOM 851 N N . ASP A 1 107 ? 51.531 40.427 -15.203 1.00 26.95 107 ASP A N 1
ATOM 852 C CA . ASP A 1 107 ? 50.958 40.089 -13.882 1.00 26.95 107 ASP A CA 1
ATOM 853 C C . ASP A 1 107 ? 49.495 40.404 -13.434 1.00 26.95 107 ASP A C 1
ATOM 855 O O . ASP A 1 107 ? 48.932 41.476 -13.622 1.00 26.95 107 ASP A O 1
ATOM 859 N N . ASN A 1 108 ? 48.961 39.414 -12.700 1.00 29.22 108 ASN A N 1
ATOM 860 C CA . ASN A 1 108 ? 47.958 39.423 -11.614 1.00 29.22 108 ASN A CA 1
ATOM 861 C C . ASN A 1 108 ? 46.500 39.971 -11.739 1.00 29.22 108 ASN A C 1
ATOM 863 O O . ASN A 1 108 ? 46.197 41.153 -11.607 1.00 29.22 108 ASN A O 1
ATOM 867 N N . THR A 1 109 ? 45.561 39.008 -11.735 1.00 30.25 109 THR A N 1
ATOM 868 C CA . THR A 1 109 ? 44.281 38.936 -10.963 1.00 30.25 109 THR A CA 1
ATOM 869 C C . THR A 1 109 ? 44.405 39.299 -9.455 1.00 30.25 109 THR A C 1
ATOM 871 O O . THR A 1 109 ? 45.547 39.340 -8.999 1.00 30.25 109 THR A O 1
ATOM 874 N N . PRO A 1 110 ? 43.328 39.395 -8.604 1.00 41.03 110 PRO A N 1
ATOM 875 C CA . PRO A 1 110 ? 41.879 39.085 -8.793 1.00 41.03 110 PRO A CA 1
ATOM 876 C C . PRO A 1 110 ? 40.860 40.072 -8.099 1.00 41.03 110 PRO A C 1
ATOM 878 O O . PRO A 1 110 ? 41.255 41.104 -7.574 1.00 41.03 110 PRO A O 1
ATOM 881 N N . VAL A 1 111 ? 39.573 39.650 -7.987 1.00 27.28 111 VAL A N 1
ATOM 882 C CA . VAL A 1 111 ? 38.574 39.904 -6.887 1.00 27.28 111 VAL A CA 1
ATOM 883 C C . VAL A 1 111 ? 37.386 40.903 -7.091 1.00 27.28 111 VAL A C 1
ATOM 885 O O . VAL A 1 111 ? 37.577 42.107 -7.152 1.00 27.28 111 VAL A O 1
ATOM 888 N N . ASN A 1 112 ? 36.165 40.318 -7.046 1.00 26.28 112 ASN A N 1
ATOM 889 C CA . ASN A 1 112 ? 34.818 40.728 -6.539 1.00 26.28 112 ASN A CA 1
ATOM 890 C C . ASN A 1 112 ? 33.990 41.989 -6.927 1.00 26.28 112 ASN A C 1
ATOM 892 O O . ASN A 1 112 ? 34.504 43.071 -7.162 1.00 26.28 112 ASN A O 1
ATOM 896 N N . GLU A 1 113 ? 32.660 41.773 -6.752 1.00 25.94 113 GLU A N 1
ATOM 897 C CA . GLU A 1 113 ? 31.567 42.702 -6.334 1.00 25.94 113 GLU A CA 1
ATOM 898 C C . GLU A 1 113 ? 31.080 43.746 -7.381 1.00 25.94 113 GLU A C 1
ATOM 900 O O . GLU A 1 113 ? 31.878 44.400 -8.028 1.00 25.94 113 GLU A O 1
ATOM 905 N N . GLU A 1 114 ? 29.787 43.937 -7.714 1.00 27.41 114 GLU A N 1
ATOM 906 C CA . GLU A 1 114 ? 28.534 44.000 -6.925 1.00 27.41 114 GLU A CA 1
ATOM 907 C C . GLU A 1 114 ? 27.243 43.667 -7.751 1.00 27.41 114 GLU A C 1
ATOM 909 O O . GLU A 1 114 ? 27.276 43.465 -8.965 1.00 27.41 114 GLU A O 1
ATOM 914 N N . LYS A 1 115 ? 26.069 43.647 -7.086 1.00 31.22 115 LYS A N 1
ATOM 915 C CA . LYS A 1 115 ? 24.700 43.679 -7.680 1.00 31.22 115 LYS A CA 1
ATOM 916 C C . LYS A 1 115 ? 24.249 45.135 -7.953 1.00 31.22 115 LYS A C 1
ATOM 918 O O . LYS A 1 115 ? 24.720 46.021 -7.247 1.00 31.22 115 LYS A O 1
ATOM 923 N N . PRO A 1 116 ? 23.249 45.403 -8.831 1.00 33.19 116 PRO A N 1
ATOM 924 C CA . PRO A 1 116 ? 21.892 45.630 -8.288 1.00 33.19 116 PRO A CA 1
ATOM 925 C C . PRO A 1 116 ? 20.674 45.226 -9.162 1.00 33.19 116 PRO A C 1
ATOM 927 O O . PRO A 1 116 ? 20.733 45.013 -10.369 1.00 33.19 116 PRO A O 1
ATOM 930 N N . THR A 1 117 ? 19.539 45.154 -8.464 1.00 25.44 117 THR A N 1
ATOM 931 C CA . THR A 1 117 ? 18.132 44.936 -8.869 1.00 25.44 117 THR A CA 1
ATOM 932 C C . THR A 1 117 ? 17.505 46.150 -9.602 1.00 25.44 117 THR A C 1
ATOM 934 O O . THR A 1 117 ? 17.989 47.250 -9.361 1.00 25.44 117 THR A O 1
ATOM 937 N N . ILE A 1 118 ? 16.384 45.993 -10.358 1.00 31.30 118 ILE A N 1
ATOM 938 C CA . ILE A 1 118 ? 15.093 46.767 -10.236 1.00 31.30 118 ILE A CA 1
ATOM 939 C C . ILE A 1 118 ? 14.082 46.642 -11.433 1.00 31.30 118 ILE A C 1
ATOM 941 O O . ILE A 1 118 ? 14.327 47.079 -12.548 1.00 31.30 118 ILE A O 1
ATOM 945 N N . THR A 1 119 ? 12.913 46.050 -11.116 1.00 25.81 119 THR A N 1
ATOM 946 C CA . THR A 1 119 ? 11.489 46.240 -11.552 1.00 25.81 119 THR A CA 1
ATOM 947 C C . THR A 1 119 ? 10.992 46.473 -13.006 1.00 25.81 119 THR A C 1
ATOM 949 O O . THR A 1 119 ? 11.174 47.537 -13.582 1.00 25.81 119 THR A O 1
ATOM 952 N N . ASN A 1 120 ? 10.099 45.564 -13.449 1.00 28.08 120 ASN A N 1
ATOM 953 C CA . ASN A 1 120 ? 8.684 45.751 -13.886 1.00 28.08 120 ASN A CA 1
ATOM 954 C C . ASN A 1 120 ? 8.176 47.092 -14.487 1.00 28.08 120 ASN A C 1
ATOM 956 O O . ASN A 1 120 ? 8.201 48.091 -13.776 1.00 28.08 120 ASN A O 1
ATOM 960 N N . LEU A 1 121 ? 7.403 47.036 -15.603 1.00 29.23 121 LEU A N 1
ATOM 961 C CA . LEU A 1 121 ? 5.984 47.501 -15.634 1.00 29.23 121 LEU A CA 1
ATOM 962 C C . LEU A 1 121 ? 5.129 47.083 -16.878 1.00 29.23 121 LEU A C 1
ATOM 964 O O . LEU A 1 121 ? 5.132 47.718 -17.925 1.00 29.23 121 LEU A O 1
ATOM 968 N N . LYS A 1 122 ? 4.294 46.053 -16.697 1.00 32.19 122 LYS A N 1
ATOM 969 C CA . LYS A 1 122 ? 2.851 45.936 -17.047 1.00 32.19 122 LYS A CA 1
ATOM 970 C C . LYS A 1 122 ? 2.182 46.987 -17.985 1.00 32.19 122 LYS A C 1
ATOM 972 O O . LYS A 1 122 ? 1.950 48.119 -17.554 1.00 32.19 122 LYS A O 1
ATOM 977 N N . A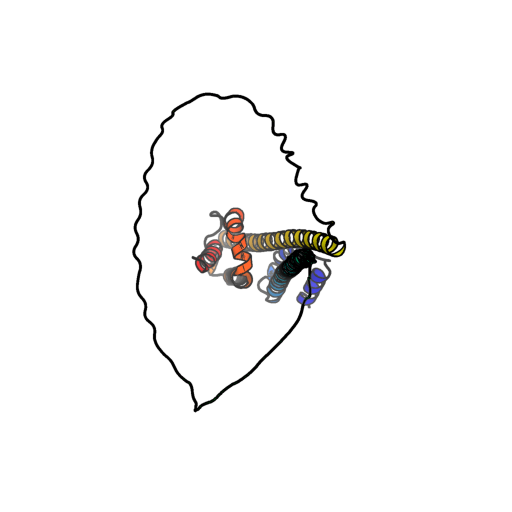RG A 1 123 ? 1.579 46.541 -19.109 1.00 29.77 123 ARG A N 1
ATOM 978 C CA . ARG A 1 123 ? 0.203 46.955 -19.510 1.00 29.77 123 ARG A CA 1
ATOM 979 C C . ARG A 1 123 ? -0.520 45.946 -20.429 1.00 29.77 123 ARG A C 1
ATOM 981 O O . ARG A 1 123 ? 0.109 45.144 -21.101 1.00 29.77 123 ARG A O 1
ATOM 988 N N . ARG A 1 124 ? -1.855 46.002 -20.375 1.00 31.28 124 ARG A N 1
ATOM 989 C CA . ARG A 1 124 ? -2.898 45.111 -20.924 1.00 31.28 124 ARG A CA 1
ATOM 990 C C . ARG A 1 124 ? -3.729 45.866 -21.977 1.00 31.28 124 ARG A C 1
ATOM 992 O O . ARG A 1 124 ? -3.887 47.074 -21.784 1.00 31.28 124 ARG A O 1
ATOM 999 N N . ARG A 1 125 ? -4.335 45.171 -22.954 1.00 34.38 125 ARG A N 1
ATOM 1000 C CA . ARG A 1 125 ? -5.694 45.441 -23.494 1.00 34.38 125 ARG A CA 1
ATOM 1001 C C . ARG A 1 125 ? -6.142 44.369 -24.497 1.00 34.38 125 ARG A C 1
ATOM 1003 O O . ARG A 1 125 ? -5.376 44.036 -25.392 1.00 34.38 125 ARG A O 1
ATOM 1010 N N . GLU A 1 126 ? -7.367 43.878 -24.317 1.00 36.25 126 GLU A N 1
ATOM 1011 C CA . GLU A 1 126 ? -8.184 43.230 -25.351 1.00 36.25 126 GLU A CA 1
ATOM 1012 C C . GLU A 1 126 ? -8.851 44.295 -26.255 1.00 36.25 126 GLU A C 1
ATOM 1014 O O . GLU A 1 126 ? -9.076 45.413 -25.780 1.00 36.25 126 GLU A O 1
ATOM 1019 N N . SER A 1 127 ? -9.188 43.928 -27.498 1.00 37.31 127 SER A N 1
ATOM 1020 C CA . SER A 1 127 ? -10.217 44.539 -28.364 1.00 37.31 127 SER A CA 1
ATOM 1021 C C . SER A 1 127 ? -10.571 43.551 -29.483 1.00 37.31 127 SER A C 1
ATOM 1023 O O . SER A 1 127 ? -9.659 42.960 -30.061 1.00 37.31 127 SER A O 1
ATOM 1025 N N . ASP A 1 128 ? -11.864 43.400 -29.751 1.00 37.81 128 ASP A N 1
ATOM 1026 C CA . ASP A 1 128 ? -12.454 42.543 -30.784 1.00 37.81 128 ASP A CA 1
ATOM 1027 C C . ASP A 1 128 ? -12.749 43.338 -32.087 1.00 37.81 128 ASP A C 1
ATOM 1029 O O . ASP A 1 128 ? -12.318 44.488 -32.221 1.00 37.81 128 ASP A O 1
ATOM 1033 N N . ASP A 1 129 ? -13.529 42.702 -32.970 1.00 40.84 129 ASP A N 1
ATOM 1034 C CA . ASP A 1 129 ? -14.427 43.256 -34.004 1.00 40.84 129 ASP A CA 1
ATOM 1035 C C . ASP A 1 129 ? -13.947 43.377 -35.479 1.00 40.84 129 ASP A C 1
ATOM 1037 O O . ASP A 1 129 ? -13.068 44.162 -35.838 1.00 40.84 129 ASP A O 1
ATOM 1041 N N . ASP A 1 130 ? -14.654 42.573 -36.291 1.00 39.53 130 ASP A N 1
ATOM 1042 C CA . ASP A 1 130 ? -15.339 42.847 -37.569 1.00 39.53 130 ASP A CA 1
ATOM 1043 C C . ASP A 1 130 ? -14.599 42.968 -38.926 1.00 39.53 130 ASP A C 1
ATOM 1045 O O . ASP A 1 130 ? -13.786 43.857 -39.175 1.00 39.53 130 ASP A O 1
ATOM 1049 N N . ASP A 1 131 ? -14.958 42.014 -39.802 1.00 39.56 131 ASP A N 1
ATOM 1050 C CA . ASP A 1 131 ? -15.549 42.150 -41.150 1.00 39.56 131 ASP A CA 1
ATOM 1051 C C . ASP A 1 131 ? -15.141 43.326 -42.067 1.00 39.56 131 ASP A C 1
ATOM 1053 O O . ASP A 1 131 ? -15.306 44.497 -41.735 1.00 39.56 131 ASP A O 1
ATOM 1057 N N . ASP A 1 132 ? -14.741 43.000 -43.305 1.00 42.38 132 ASP A N 1
ATOM 1058 C CA . ASP A 1 132 ? -15.622 43.206 -44.474 1.00 42.38 132 ASP A CA 1
ATOM 1059 C C . ASP A 1 132 ? -15.077 42.495 -45.738 1.00 42.38 132 ASP A C 1
ATOM 1061 O O . ASP A 1 132 ? -13.874 42.238 -45.868 1.00 42.38 132 ASP A O 1
ATOM 1065 N N . ASP A 1 133 ? -15.994 42.151 -46.647 1.00 43.22 133 ASP A N 1
ATOM 1066 C CA . ASP A 1 133 ? -15.740 41.538 -47.960 1.00 43.22 133 ASP A CA 1
ATOM 1067 C C . ASP A 1 133 ? -15.083 42.513 -48.965 1.00 43.22 133 ASP A C 1
ATOM 1069 O O . ASP A 1 133 ? -15.212 43.729 -48.838 1.00 43.22 133 ASP A O 1
ATOM 1073 N N . ASP A 1 134 ? -14.459 41.979 -50.025 1.00 42.38 134 ASP A N 1
ATOM 1074 C CA . ASP A 1 134 ? -14.813 42.381 -51.402 1.00 42.38 134 ASP A CA 1
ATOM 1075 C C . ASP A 1 134 ? -14.226 41.418 -52.461 1.00 42.38 134 ASP A C 1
ATOM 1077 O O . ASP A 1 134 ? -13.082 40.958 -52.367 1.00 42.38 134 ASP A O 1
ATOM 1081 N N . ASP A 1 135 ? -15.039 41.119 -53.478 1.00 41.78 135 ASP A N 1
ATOM 1082 C CA . ASP A 1 135 ? -14.711 40.304 -54.655 1.00 41.78 135 ASP A CA 1
ATOM 1083 C C . ASP A 1 135 ? -13.746 41.022 -55.627 1.00 41.78 135 ASP A C 1
ATOM 1085 O O . ASP A 1 135 ? -13.801 42.243 -55.759 1.00 41.78 135 ASP A O 1
ATOM 1089 N N . ASP A 1 136 ? -12.976 40.269 -56.431 1.00 41.34 136 ASP A N 1
ATOM 1090 C CA . ASP A 1 136 ? -13.001 40.482 -57.895 1.00 41.34 136 ASP A CA 1
ATOM 1091 C C . ASP A 1 136 ? -12.505 39.257 -58.704 1.00 41.34 136 ASP A C 1
ATOM 1093 O O . ASP A 1 136 ? -11.819 38.362 -58.201 1.00 41.34 136 ASP A O 1
ATOM 1097 N N . GLU A 1 137 ? -12.898 39.207 -59.976 1.00 38.66 137 GLU A N 1
ATOM 1098 C CA . GLU A 1 137 ? -12.947 38.012 -60.820 1.00 38.66 137 GLU A CA 1
ATOM 1099 C C . GLU A 1 137 ? -11.660 37.646 -61.604 1.00 38.66 137 GLU A C 1
ATOM 1101 O O . GLU A 1 137 ? -10.868 38.483 -62.028 1.00 38.66 137 GLU A O 1
ATOM 1106 N N . ASN A 1 138 ? -11.551 36.341 -61.899 1.00 34.94 138 ASN A N 1
ATOM 1107 C CA . ASN A 1 138 ? -11.055 35.708 -63.139 1.00 34.94 138 ASN A CA 1
ATOM 1108 C C . ASN A 1 138 ? -9.875 36.320 -63.937 1.00 34.94 138 ASN A C 1
ATOM 1110 O O . ASN A 1 138 ? -10.005 37.346 -64.606 1.00 34.94 138 ASN A O 1
ATOM 1114 N N . ASN A 1 139 ? -8.833 35.502 -64.164 1.00 34.59 139 ASN A N 1
ATOM 1115 C CA . ASN A 1 139 ? -8.341 35.314 -65.539 1.00 34.59 139 ASN A CA 1
ATOM 1116 C C . ASN A 1 139 ? -7.675 33.945 -65.788 1.00 34.59 139 ASN A C 1
ATOM 1118 O O . ASN A 1 139 ? -7.209 33.279 -64.865 1.00 34.59 139 ASN A O 1
ATOM 1122 N N . ASP A 1 140 ? -7.660 33.551 -67.060 1.00 35.62 140 ASP A N 1
ATOM 1123 C CA . ASP A 1 140 ? -7.486 32.183 -67.543 1.00 35.62 140 ASP A CA 1
ATOM 1124 C C . ASP A 1 140 ? -6.052 31.621 -67.556 1.00 35.62 140 ASP A C 1
ATOM 1126 O O . ASP A 1 140 ? -5.049 32.315 -67.724 1.00 35.62 140 ASP A O 1
ATOM 1130 N N . GLU A 1 141 ? -6.019 30.287 -67.485 1.00 37.72 141 GLU A N 1
ATOM 1131 C CA . GLU A 1 141 ? -5.061 29.363 -68.103 1.00 37.72 141 GLU A CA 1
ATOM 1132 C C . GLU A 1 141 ? -3.595 29.812 -68.303 1.00 37.72 141 GLU A C 1
ATOM 1134 O O . GLU A 1 141 ? -3.223 30.427 -69.310 1.00 37.72 141 GLU A O 1
ATOM 1139 N N . LYS A 1 142 ? -2.689 29.192 -67.526 1.00 36.97 142 LYS A N 1
ATOM 1140 C CA . LYS A 1 142 ? -1.571 28.485 -68.173 1.00 36.97 142 LYS A CA 1
ATOM 1141 C C . LYS A 1 142 ? -1.043 27.271 -67.420 1.00 36.97 142 LYS A C 1
ATOM 1143 O O . LYS A 1 142 ? -0.625 27.314 -66.272 1.00 36.97 142 LYS A O 1
ATOM 1148 N N . GLN A 1 143 ? -1.029 26.178 -68.167 1.00 40.69 143 GLN A N 1
ATOM 1149 C CA . GLN A 1 143 ? -0.555 24.852 -67.814 1.00 40.69 143 GLN A CA 1
ATOM 1150 C C . GLN A 1 143 ? 0.955 24.840 -67.502 1.00 40.69 143 GLN A C 1
ATOM 1152 O O . GLN A 1 143 ? 1.783 24.806 -68.411 1.00 40.69 143 GLN A O 1
ATOM 1157 N N . SER A 1 144 ? 1.316 24.773 -66.219 1.00 35.59 144 SER A N 1
ATOM 1158 C CA . SER A 1 144 ? 2.632 24.311 -65.762 1.00 35.59 144 SER A CA 1
ATOM 1159 C C . SER A 1 144 ? 2.448 23.140 -64.801 1.00 35.59 144 SER A C 1
ATOM 1161 O O . SER A 1 144 ? 2.080 23.312 -63.642 1.00 35.59 144 SER A O 1
ATOM 1163 N N . THR A 1 145 ? 2.673 21.926 -65.302 1.00 35.78 145 THR A N 1
ATOM 1164 C CA . THR A 1 145 ? 2.578 20.686 -64.524 1.00 35.78 145 THR A CA 1
ATOM 1165 C C . THR A 1 145 ? 3.747 20.567 -63.550 1.00 35.78 145 THR A C 1
ATOM 1167 O O . THR A 1 145 ? 4.711 19.840 -63.811 1.00 35.78 145 THR A O 1
ATOM 1170 N N . GLU A 1 146 ? 3.669 21.255 -62.416 1.00 35.53 146 GLU A N 1
ATOM 1171 C CA . GLU A 1 146 ? 4.533 20.945 -61.285 1.00 35.53 146 GLU A CA 1
ATOM 1172 C C . GLU A 1 146 ? 4.086 19.613 -60.685 1.00 35.53 146 GLU A C 1
ATOM 1174 O O . GLU A 1 146 ? 3.015 19.476 -60.092 1.00 35.53 146 GLU A O 1
ATOM 1179 N N . LYS A 1 147 ? 4.921 18.587 -60.877 1.00 40.78 147 LYS A N 1
ATOM 1180 C CA . LYS A 1 147 ? 4.801 17.349 -60.117 1.00 40.78 147 LYS A CA 1
ATOM 1181 C C . LYS A 1 147 ? 4.949 17.707 -58.643 1.00 40.78 147 LYS A C 1
ATOM 1183 O O . LYS A 1 147 ? 6.071 17.902 -58.179 1.00 40.78 147 LYS A O 1
ATOM 1188 N N 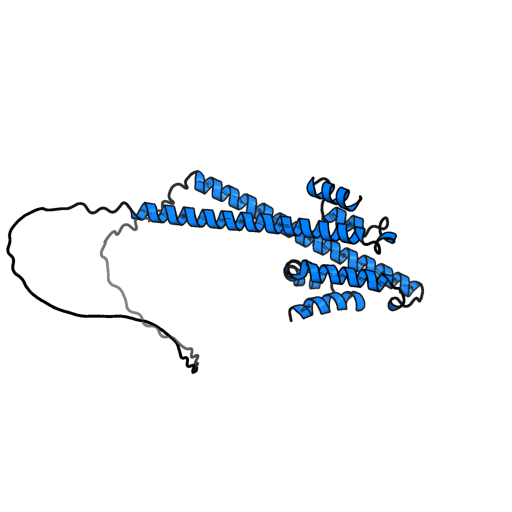. ILE A 1 148 ? 3.846 17.658 -57.898 1.00 42.22 148 ILE A N 1
ATOM 1189 C CA . ILE A 1 148 ? 3.899 17.368 -56.465 1.00 42.22 148 ILE A CA 1
ATOM 1190 C C . ILE A 1 148 ? 4.424 15.937 -56.359 1.00 42.22 148 ILE A C 1
ATOM 1192 O O . ILE A 1 148 ? 3.677 14.958 -56.322 1.00 42.22 148 ILE A O 1
ATOM 1196 N N . GLN A 1 149 ? 5.748 15.813 -56.414 1.00 38.25 149 GLN A N 1
ATOM 1197 C CA . GLN A 1 149 ? 6.438 14.586 -56.094 1.00 38.25 149 GLN A CA 1
ATOM 1198 C C . GLN A 1 149 ? 6.160 14.351 -54.621 1.00 38.25 149 GLN A C 1
ATOM 1200 O O . GLN A 1 149 ? 6.675 15.069 -53.767 1.00 38.25 149 GLN A O 1
ATOM 1205 N N . SER A 1 150 ? 5.301 13.371 -54.345 1.00 41.62 150 SER A N 1
ATOM 1206 C CA . SER A 1 150 ? 5.051 12.885 -53.001 1.00 41.62 150 SER A CA 1
ATOM 1207 C C . SER A 1 150 ? 6.402 12.641 -52.341 1.00 41.62 150 SER A C 1
ATOM 1209 O O . SER A 1 150 ? 7.102 11.691 -52.708 1.00 41.62 150 SER A O 1
ATOM 1211 N N . MET A 1 151 ? 6.771 13.510 -51.395 1.00 39.34 151 MET A N 1
ATOM 1212 C CA . MET A 1 151 ? 7.848 13.253 -50.451 1.00 39.34 151 MET A CA 1
ATOM 1213 C C . MET A 1 151 ? 7.379 12.096 -49.585 1.00 39.34 151 MET A C 1
ATOM 1215 O O . MET A 1 151 ? 6.831 12.252 -48.497 1.00 39.34 151 MET A O 1
ATOM 1219 N N . GLN A 1 152 ? 7.567 10.907 -50.142 1.00 43.44 152 GLN A N 1
ATOM 1220 C CA . GLN A 1 152 ? 7.608 9.670 -49.417 1.00 43.44 152 GLN A CA 1
ATOM 1221 C C . GLN A 1 152 ? 8.733 9.875 -48.410 1.00 43.44 152 GLN A C 1
ATOM 1223 O O . GLN A 1 152 ? 9.912 9.839 -48.765 1.00 43.44 152 GLN A O 1
ATOM 1228 N N . ILE A 1 153 ? 8.351 10.200 -47.172 1.00 45.44 153 ILE A N 1
ATOM 1229 C CA . ILE A 1 153 ? 9.244 10.134 -46.024 1.00 45.44 153 ILE A CA 1
ATOM 1230 C C . ILE A 1 153 ? 9.572 8.653 -45.907 1.00 45.44 153 ILE A C 1
ATOM 1232 O O . ILE A 1 153 ? 8.872 7.886 -45.246 1.00 45.44 153 ILE A O 1
ATOM 1236 N N . SER A 1 154 ? 10.602 8.248 -46.644 1.00 44.69 154 SER A N 1
ATOM 1237 C CA . SER A 1 154 ? 11.274 6.980 -46.470 1.00 44.69 154 SER A CA 1
ATOM 1238 C C . SER A 1 154 ? 11.841 7.025 -45.065 1.00 44.69 154 SER A C 1
ATOM 1240 O O . SER A 1 154 ? 12.942 7.530 -44.854 1.00 44.69 154 SER A O 1
ATOM 1242 N N . GLN A 1 155 ? 11.054 6.552 -44.096 1.00 47.84 155 GLN A N 1
ATOM 1243 C CA . GLN A 1 155 ? 11.590 6.191 -42.797 1.00 47.84 155 GLN A CA 1
ATOM 1244 C C . GLN A 1 155 ? 12.795 5.292 -43.089 1.00 47.84 155 GLN A C 1
ATOM 1246 O O . GLN A 1 155 ? 12.629 4.302 -43.815 1.00 47.84 155 GLN A O 1
ATOM 1251 N N . PRO A 1 156 ? 14.008 5.653 -42.632 1.00 52.91 156 PRO A N 1
ATOM 1252 C CA . PRO A 1 156 ? 15.155 4.786 -42.825 1.00 52.91 156 PRO A CA 1
ATOM 1253 C C . PRO A 1 156 ? 14.817 3.422 -42.208 1.00 52.91 156 PRO A C 1
ATOM 1255 O O . PRO A 1 156 ? 14.097 3.381 -41.203 1.00 52.91 156 PRO A O 1
ATOM 1258 N N . PRO A 1 157 ? 15.274 2.306 -42.804 1.00 54.34 157 PRO A N 1
ATOM 1259 C CA . PRO A 1 157 ? 15.033 0.992 -42.229 1.00 54.34 157 PRO A CA 1
ATOM 1260 C C . PRO A 1 157 ? 15.556 1.006 -40.793 1.00 54.34 157 PRO A C 1
ATOM 1262 O O . PRO A 1 157 ? 16.740 1.241 -40.564 1.00 54.34 157 PRO A O 1
ATOM 1265 N N . MET A 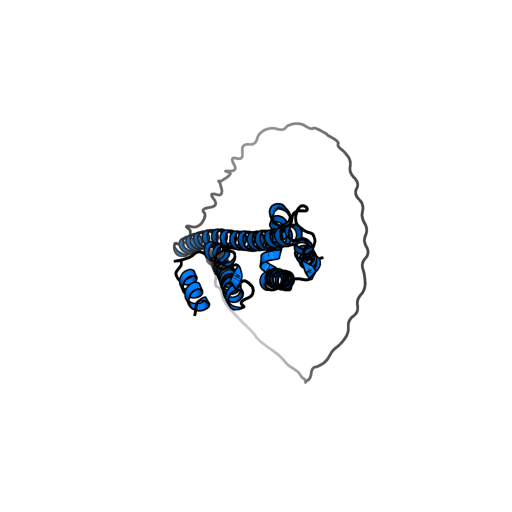1 158 ? 14.649 0.830 -39.832 1.00 60.75 158 MET A N 1
ATOM 1266 C CA . MET A 1 158 ? 14.984 0.882 -38.416 1.00 60.75 158 MET A CA 1
ATOM 1267 C C . MET A 1 158 ? 16.001 -0.224 -38.127 1.00 60.75 158 MET A C 1
ATOM 1269 O O . MET A 1 158 ? 15.663 -1.403 -38.248 1.00 60.75 158 MET A O 1
ATOM 1273 N N . ASP A 1 159 ? 17.239 0.165 -37.802 1.00 76.44 159 ASP A N 1
ATOM 1274 C CA . ASP A 1 159 ? 18.329 -0.763 -37.492 1.00 76.44 159 ASP A CA 1
ATOM 1275 C C . ASP A 1 159 ? 17.847 -1.864 -36.539 1.00 76.44 159 ASP A C 1
ATOM 1277 O O . ASP A 1 159 ? 17.134 -1.605 -35.569 1.00 76.44 159 ASP A O 1
ATOM 1281 N N . GLU A 1 160 ? 18.283 -3.107 -36.756 1.00 82.88 160 GLU A N 1
ATOM 1282 C CA . GLU A 1 160 ? 17.848 -4.253 -35.939 1.00 82.88 160 GLU A CA 1
ATOM 1283 C C . GLU A 1 160 ? 18.087 -4.020 -34.429 1.00 82.88 160 GLU A C 1
ATOM 1285 O O . GLU A 1 160 ? 17.346 -4.515 -33.577 1.00 82.88 160 GLU A O 1
ATOM 1290 N N . ALA A 1 161 ? 19.100 -3.215 -34.089 1.00 83.56 161 ALA A N 1
ATOM 129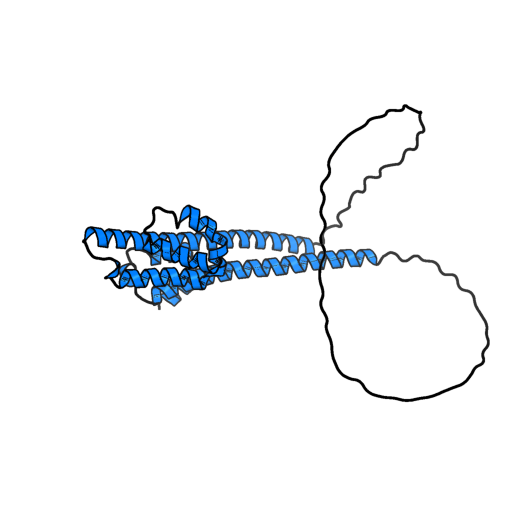1 C CA . ALA A 1 161 ? 19.391 -2.782 -32.728 1.00 83.56 161 ALA A CA 1
ATOM 1292 C C . ALA A 1 161 ? 18.367 -1.776 -32.162 1.00 83.56 161 ALA A C 1
ATOM 1294 O O . ALA A 1 161 ? 17.985 -1.905 -30.999 1.00 83.56 161 ALA A O 1
ATOM 1295 N N . THR A 1 162 ? 17.900 -0.797 -32.947 1.00 85.88 162 THR A N 1
ATOM 1296 C CA . THR A 1 162 ? 16.891 0.174 -32.489 1.00 85.88 162 THR A CA 1
ATOM 1297 C C . THR A 1 162 ? 15.497 -0.447 -32.444 1.00 85.88 162 THR A C 1
ATOM 1299 O O . THR A 1 162 ? 14.753 -0.170 -31.505 1.00 85.88 162 THR A O 1
ATOM 1302 N N . ALA A 1 163 ? 15.189 -1.380 -33.352 1.00 88.06 163 ALA A N 1
ATOM 1303 C CA . ALA A 1 163 ? 13.972 -2.189 -33.303 1.00 88.06 163 ALA A CA 1
ATOM 1304 C C . ALA A 1 163 ? 13.868 -2.998 -31.993 1.00 88.06 163 ALA A C 1
ATOM 1306 O O . ALA A 1 163 ? 12.887 -2.869 -31.261 1.00 88.06 163 ALA A O 1
ATOM 1307 N N . LYS A 1 164 ? 14.918 -3.754 -31.635 1.00 89.88 164 LYS A N 1
ATOM 1308 C CA . LYS A 1 164 ? 14.987 -4.511 -30.365 1.00 89.88 164 LYS A CA 1
ATOM 1309 C C . LYS A 1 164 ? 14.944 -3.614 -29.128 1.00 89.88 164 LYS A C 1
ATOM 1311 O O . LYS A 1 164 ? 14.429 -4.014 -28.085 1.00 89.88 164 LYS A O 1
ATOM 1316 N N . LEU A 1 165 ? 15.500 -2.405 -29.217 1.00 91.12 165 LEU A N 1
ATOM 1317 C CA . LEU A 1 165 ? 15.457 -1.437 -28.123 1.00 91.12 165 LEU A CA 1
ATOM 1318 C C . LEU A 1 165 ? 14.039 -0.879 -27.914 1.00 91.12 165 LEU A C 1
ATOM 1320 O O . LEU A 1 165 ? 13.634 -0.684 -26.769 1.00 91.12 165 LEU A O 1
ATOM 1324 N N . HIS A 1 166 ? 13.280 -0.675 -28.995 1.00 90.94 166 HIS A N 1
ATOM 1325 C CA . HIS A 1 166 ? 11.879 -0.255 -28.939 1.00 90.94 166 HIS A CA 1
ATOM 1326 C C . HIS A 1 166 ? 10.969 -1.364 -28.383 1.00 90.94 166 HIS A C 1
ATOM 1328 O O . HIS A 1 166 ? 10.213 -1.107 -27.451 1.00 90.94 166 HIS A O 1
ATOM 1334 N N . GLU A 1 167 ? 11.136 -2.611 -28.840 1.00 93.31 167 GLU A N 1
ATOM 1335 C CA . GLU A 1 167 ? 10.457 -3.791 -28.274 1.00 93.31 167 GLU A CA 1
ATOM 1336 C C . GLU A 1 167 ? 10.726 -3.920 -26.762 1.00 93.31 167 GLU A C 1
ATOM 1338 O O . GLU A 1 167 ? 9.809 -4.098 -25.957 1.00 93.31 167 GLU A O 1
ATOM 1343 N N . LYS A 1 168 ? 11.988 -3.756 -26.334 1.00 94.12 168 LYS A N 1
ATOM 1344 C CA . LYS A 1 168 ? 12.324 -3.773 -24.904 1.00 94.12 168 LYS A CA 1
ATOM 1345 C C . LYS A 1 168 ? 11.666 -2.614 -24.140 1.00 94.12 168 LYS A C 1
ATOM 1347 O O . LYS A 1 168 ? 11.257 -2.815 -22.996 1.00 94.12 168 LYS A O 1
ATOM 1352 N N . TYR A 1 169 ? 11.588 -1.422 -24.732 1.00 94.00 169 TYR A N 1
ATOM 1353 C CA . TYR A 1 169 ? 10.937 -0.260 -24.122 1.00 94.00 169 TYR A CA 1
ATOM 1354 C C . TYR A 1 169 ? 9.448 -0.532 -23.858 1.00 94.00 169 TYR A C 1
ATOM 1356 O O . TYR A 1 169 ? 9.010 -0.383 -22.719 1.00 94.00 169 TYR A O 1
ATOM 1364 N N . GLU A 1 170 ? 8.715 -1.026 -24.859 1.00 94.81 170 GLU A N 1
ATOM 1365 C CA . GLU A 1 170 ? 7.287 -1.370 -24.762 1.00 94.81 170 GLU A CA 1
ATOM 1366 C C . GLU A 1 170 ? 7.019 -2.420 -23.666 1.00 94.81 170 GLU A C 1
ATOM 1368 O O . GLU A 1 170 ? 6.182 -2.215 -22.786 1.00 94.81 170 GLU A O 1
ATOM 1373 N N . ILE A 1 171 ? 7.818 -3.495 -23.621 1.00 95.50 171 ILE A N 1
ATOM 1374 C CA . ILE A 1 171 ? 7.707 -4.544 -22.589 1.00 95.50 171 ILE A CA 1
ATOM 1375 C C . ILE A 1 171 ? 7.953 -3.993 -21.171 1.00 95.50 171 ILE A C 1
ATOM 1377 O O . ILE A 1 171 ? 7.340 -4.450 -20.201 1.00 95.50 171 ILE A O 1
ATOM 1381 N N . VAL A 1 172 ? 8.879 -3.043 -21.002 1.00 95.12 172 VAL A N 1
ATOM 1382 C CA . VAL A 1 172 ? 9.143 -2.425 -19.690 1.00 95.12 172 VAL A CA 1
ATOM 1383 C C . VAL A 1 172 ? 8.053 -1.408 -19.327 1.00 95.12 172 VAL A C 1
ATOM 1385 O O . VAL A 1 172 ? 7.710 -1.299 -18.149 1.00 95.12 172 VAL A O 1
ATOM 1388 N N . GLU A 1 173 ? 7.457 -0.725 -20.305 1.00 96.00 173 GLU A N 1
ATOM 1389 C CA . GLU A 1 173 ? 6.320 0.182 -20.113 1.00 96.00 173 GLU A CA 1
ATOM 1390 C C . GLU A 1 173 ? 5.061 -0.558 -19.647 1.00 96.00 173 GLU A C 1
ATOM 1392 O O . GLU A 1 173 ? 4.469 -0.174 -18.633 1.00 96.00 173 GLU A O 1
ATOM 1397 N N . GLU A 1 174 ? 4.716 -1.679 -20.286 1.00 97.19 174 GLU A N 1
ATOM 1398 C CA . GLU A 1 174 ? 3.622 -2.555 -19.849 1.00 97.19 174 GLU A CA 1
ATOM 1399 C C . GLU A 1 174 ? 3.847 -3.047 -18.407 1.00 97.19 174 GLU A C 1
ATOM 1401 O O . GLU A 1 174 ? 2.972 -2.920 -17.542 1.00 97.19 174 GLU A O 1
ATOM 1406 N N . ARG A 1 175 ? 5.061 -3.530 -18.102 1.00 94.94 175 ARG A N 1
ATOM 1407 C CA . ARG A 1 175 ? 5.436 -3.987 -16.752 1.00 94.94 175 ARG A CA 1
ATOM 1408 C C . ARG A 1 175 ? 5.377 -2.877 -15.707 1.00 94.94 175 ARG A C 1
ATOM 1410 O O . ARG A 1 175 ? 4.966 -3.147 -14.578 1.00 94.94 175 ARG A O 1
ATOM 1417 N N . LEU A 1 176 ? 5.768 -1.649 -16.055 1.00 97.06 176 LEU A N 1
ATOM 1418 C CA . LEU A 1 176 ? 5.661 -0.492 -15.165 1.00 97.06 176 LEU A CA 1
ATOM 1419 C C . LEU A 1 176 ? 4.196 -0.123 -14.904 1.00 97.06 176 LEU A C 1
ATOM 1421 O O . LEU A 1 176 ? 3.842 0.162 -13.759 1.00 97.06 176 LEU A O 1
ATOM 1425 N N . SER A 1 177 ? 3.355 -0.142 -15.940 1.00 96.69 177 SER A N 1
ATOM 1426 C CA . SER A 1 177 ? 1.917 0.120 -15.824 1.00 96.69 177 SER A CA 1
ATOM 1427 C C . SER A 1 177 ? 1.255 -0.884 -14.873 1.00 96.69 177 SER A C 1
ATOM 1429 O O . SER A 1 177 ? 0.681 -0.494 -13.854 1.00 96.69 177 SER A O 1
ATOM 1431 N N . HIS A 1 178 ? 1.468 -2.181 -15.116 1.00 95.69 178 HIS A N 1
ATOM 1432 C CA . HIS A 1 178 ? 0.975 -3.259 -14.259 1.00 95.69 178 HIS A CA 1
ATOM 1433 C C . HIS A 1 178 ? 1.509 -3.160 -12.817 1.00 95.69 178 HIS A C 1
ATOM 1435 O O . HIS A 1 178 ? 0.742 -3.273 -11.861 1.00 95.69 178 HIS A O 1
ATOM 1441 N N . ALA A 1 179 ? 2.805 -2.884 -12.623 1.00 96.06 179 ALA A N 1
ATOM 1442 C CA . ALA A 1 179 ? 3.376 -2.720 -11.284 1.00 96.06 179 ALA A CA 1
ATOM 1443 C C . ALA A 1 179 ? 2.774 -1.517 -10.529 1.00 96.06 179 ALA A C 1
ATOM 1445 O O . ALA A 1 179 ? 2.516 -1.619 -9.329 1.00 96.06 179 ALA A O 1
ATOM 1446 N N . ARG A 1 180 ? 2.500 -0.394 -11.212 1.00 96.50 180 ARG A N 1
ATOM 1447 C CA . ARG A 1 180 ? 1.803 0.762 -10.617 1.00 96.50 180 ARG A CA 1
ATOM 1448 C C . ARG A 1 180 ? 0.357 0.444 -10.251 1.00 96.50 180 ARG A C 1
ATOM 1450 O O . ARG A 1 180 ? -0.105 0.885 -9.202 1.00 96.50 180 ARG A O 1
ATOM 1457 N N . GLU A 1 181 ? -0.354 -0.330 -11.068 1.00 96.25 181 GLU A N 1
ATOM 1458 C CA . GLU A 1 181 ? -1.701 -0.790 -10.723 1.00 96.25 181 GLU A CA 1
ATOM 1459 C C . GLU A 1 181 ? -1.672 -1.679 -9.470 1.00 96.25 181 GLU A C 1
ATOM 1461 O O . GLU A 1 181 ? -2.425 -1.439 -8.524 1.00 96.25 181 GLU A O 1
ATOM 1466 N N . GLN A 1 182 ? -0.745 -2.643 -9.408 1.00 96.00 182 GLN A N 1
ATOM 1467 C CA . GLN A 1 182 ? -0.543 -3.491 -8.229 1.00 96.00 182 GLN A CA 1
ATOM 1468 C C . GLN A 1 182 ? -0.179 -2.677 -6.977 1.00 96.00 182 GLN A C 1
ATOM 1470 O O . GLN A 1 182 ? -0.702 -2.957 -5.897 1.00 96.00 182 GLN A O 1
ATOM 1475 N N . GLN A 1 183 ? 0.657 -1.643 -7.110 1.00 97.56 183 GLN A N 1
ATOM 1476 C CA . GLN A 1 183 ? 0.986 -0.708 -6.032 1.00 97.56 183 GLN A CA 1
ATOM 1477 C C . GLN A 1 183 ? -0.247 0.064 -5.550 1.00 97.56 183 GLN A C 1
ATOM 1479 O O . GLN A 1 183 ? -0.538 0.063 -4.354 1.00 97.56 183 GLN A O 1
ATOM 1484 N N . LYS A 1 184 ? -1.011 0.678 -6.462 1.00 97.00 184 LYS A N 1
ATOM 1485 C CA . LYS A 1 184 ? -2.245 1.395 -6.115 1.00 97.00 184 LYS A CA 1
ATOM 1486 C C . LYS A 1 184 ? -3.243 0.466 -5.417 1.00 97.00 184 LYS A C 1
ATOM 1488 O O . LYS A 1 184 ? -3.779 0.819 -4.370 1.00 97.00 184 LYS A O 1
ATOM 1493 N N . LYS A 1 185 ? -3.441 -0.744 -5.950 1.00 96.88 185 LYS A N 1
ATOM 1494 C CA . LYS A 1 185 ? -4.302 -1.785 -5.369 1.00 96.88 185 LYS A CA 1
ATOM 1495 C C . LYS A 1 185 ? -3.836 -2.218 -3.977 1.00 96.88 185 LYS A C 1
ATOM 1497 O O . LYS A 1 185 ? -4.678 -2.427 -3.108 1.00 96.88 185 LYS A O 1
ATOM 1502 N N . LEU A 1 186 ? -2.525 -2.314 -3.742 1.00 97.69 186 LEU A N 1
ATOM 1503 C CA . LEU A 1 186 ? -1.969 -2.610 -2.421 1.00 97.69 186 LEU A CA 1
ATOM 1504 C C . LEU A 1 186 ? -2.336 -1.521 -1.405 1.00 97.69 186 LEU A C 1
ATOM 1506 O O . LEU A 1 186 ? -2.880 -1.857 -0.358 1.00 97.69 186 LEU A O 1
ATOM 1510 N N . TYR A 1 187 ? -2.116 -0.238 -1.720 1.00 97.75 187 TYR A N 1
ATOM 1511 C CA . TYR A 1 187 ? -2.510 0.857 -0.821 1.00 97.75 187 TYR A CA 1
ATOM 1512 C C . TYR A 1 187 ? -4.023 0.900 -0.579 1.00 97.75 187 TYR A C 1
ATOM 1514 O O . TYR A 1 187 ? -4.437 1.062 0.566 1.00 97.75 187 TYR A O 1
ATOM 1522 N N . LEU A 1 188 ? -4.847 0.695 -1.618 1.00 97.06 188 LEU A N 1
ATOM 1523 C CA . LEU A 1 188 ? -6.307 0.612 -1.468 1.00 97.06 188 LEU A CA 1
ATOM 1524 C C . LEU A 1 188 ? -6.700 -0.479 -0.458 1.00 97.06 188 LEU A C 1
ATOM 1526 O O . LEU A 1 188 ? -7.444 -0.197 0.476 1.00 97.06 188 LEU A O 1
ATOM 1530 N N . ILE A 1 189 ? -6.151 -1.693 -0.597 1.00 97.31 189 ILE A N 1
ATOM 1531 C CA . ILE A 1 189 ? -6.403 -2.810 0.328 1.00 97.31 189 ILE A CA 1
ATOM 1532 C C . ILE A 1 189 ? -5.935 -2.466 1.746 1.00 97.31 189 ILE A C 1
ATOM 1534 O O . ILE A 1 189 ? -6.674 -2.705 2.696 1.00 97.31 189 ILE A O 1
ATOM 1538 N N . VAL A 1 190 ? -4.730 -1.910 1.908 1.00 97.75 190 VAL A N 1
ATOM 1539 C CA . VAL A 1 190 ? -4.177 -1.576 3.231 1.00 97.75 190 VAL A CA 1
ATOM 1540 C C . VAL A 1 190 ? -5.053 -0.546 3.944 1.00 97.75 190 VAL A C 1
ATOM 1542 O O . VAL A 1 190 ? -5.458 -0.790 5.079 1.00 97.75 190 VAL A O 1
ATOM 1545 N N . PHE A 1 191 ? -5.413 0.559 3.285 1.00 97.75 191 PHE A N 1
ATOM 1546 C CA . PHE A 1 191 ? -6.258 1.585 3.901 1.00 97.75 191 PHE A CA 1
ATOM 1547 C C . PHE A 1 191 ? -7.692 1.097 4.147 1.00 97.75 191 PHE A C 1
ATOM 1549 O O . PHE A 1 191 ? -8.217 1.327 5.233 1.00 97.75 191 PHE A O 1
ATOM 1556 N N . GLN A 1 192 ? -8.302 0.347 3.220 1.00 97.31 192 GLN A N 1
ATOM 1557 C CA . GLN A 1 192 ? -9.612 -0.281 3.456 1.00 97.31 192 GLN A CA 1
ATOM 1558 C C . GLN A 1 192 ? -9.586 -1.202 4.677 1.00 97.31 192 GLN A C 1
ATOM 1560 O O . GLN A 1 192 ? -10.495 -1.149 5.501 1.00 97.31 192 GLN A O 1
ATOM 1565 N N . ARG A 1 193 ? -8.536 -2.018 4.833 1.00 96.81 193 ARG A N 1
ATOM 1566 C CA . ARG A 1 193 ? -8.392 -2.902 5.993 1.00 96.81 193 ARG A CA 1
ATOM 1567 C C . ARG A 1 193 ? -8.209 -2.131 7.296 1.00 96.81 193 ARG A C 1
ATOM 1569 O O . ARG A 1 193 ? -8.887 -2.473 8.256 1.00 96.81 193 ARG A O 1
ATOM 1576 N N . PHE A 1 194 ? -7.400 -1.069 7.319 1.00 97.00 194 PHE A N 1
ATOM 1577 C CA . PHE A 1 194 ? -7.318 -0.179 8.483 1.00 97.00 194 PHE A CA 1
ATOM 1578 C C . PHE A 1 194 ? -8.688 0.388 8.871 1.00 97.00 194 PHE A C 1
ATOM 1580 O O . PHE A 1 194 ? -9.049 0.322 10.040 1.00 97.00 194 PHE A O 1
ATOM 1587 N N . ILE A 1 195 ? -9.456 0.907 7.908 1.00 95.75 195 ILE A N 1
ATOM 1588 C CA . ILE A 1 195 ? -10.767 1.514 8.181 1.00 95.75 195 ILE A CA 1
ATOM 1589 C C . ILE A 1 195 ? -11.760 0.469 8.674 1.00 95.75 195 ILE A C 1
ATOM 1591 O O . ILE A 1 195 ? -12.400 0.705 9.688 1.00 95.75 195 ILE A O 1
ATOM 1595 N N . MET A 1 196 ? -11.849 -0.702 8.035 1.00 95.12 196 MET A N 1
ATOM 1596 C CA . MET A 1 196 ? -12.693 -1.797 8.529 1.00 95.12 196 MET A CA 1
ATOM 1597 C C . MET A 1 196 ? -12.313 -2.186 9.964 1.00 95.12 196 MET A C 1
ATOM 1599 O O . MET A 1 196 ? -13.169 -2.205 10.837 1.00 95.12 196 MET A O 1
ATOM 1603 N N . THR A 1 197 ? -11.025 -2.418 10.233 1.00 95.69 197 THR A N 1
ATOM 1604 C CA . THR A 1 197 ? -10.528 -2.812 11.560 1.00 95.69 197 THR A CA 1
ATOM 1605 C C . THR A 1 197 ? -10.768 -1.744 12.634 1.00 95.69 197 THR A C 1
ATOM 1607 O O . THR A 1 197 ? -11.108 -2.088 13.764 1.00 95.69 197 THR A O 1
ATOM 1610 N N . LEU A 1 198 ? -10.617 -0.459 12.302 1.00 95.88 198 LEU A N 1
ATOM 1611 C CA . LEU A 1 198 ? -10.896 0.650 13.216 1.00 95.88 198 LEU A CA 1
ATOM 1612 C C . LEU A 1 198 ? -12.405 0.828 13.441 1.00 95.88 198 LEU A C 1
ATOM 1614 O O . LEU A 1 198 ? -12.833 0.892 14.589 1.00 95.88 198 LEU A O 1
ATOM 1618 N N . SER A 1 199 ? -13.217 0.839 12.383 1.00 95.62 199 SER A N 1
ATOM 1619 C CA . SER A 1 199 ? -14.677 0.960 12.478 1.00 95.62 199 SER A CA 1
ATOM 1620 C C . SER A 1 199 ? -15.308 -0.207 13.241 1.00 95.62 199 SER A C 1
ATOM 1622 O O . SER A 1 199 ? -16.154 0.024 14.100 1.00 95.62 199 SER A O 1
ATOM 1624 N N . ASP A 1 200 ? -14.874 -1.449 13.000 1.00 94.88 200 ASP A N 1
ATOM 1625 C CA . ASP A 1 200 ? -15.342 -2.627 13.744 1.00 94.88 200 ASP A CA 1
ATOM 1626 C C . ASP A 1 200 ? -15.048 -2.491 15.249 1.00 94.88 200 ASP A C 1
ATOM 1628 O O . ASP A 1 200 ? -15.912 -2.775 16.079 1.00 94.88 200 ASP A O 1
ATOM 1632 N N . PHE A 1 201 ? -13.864 -1.984 15.609 1.00 94.81 201 PHE A N 1
ATOM 1633 C CA . PHE A 1 201 ? -13.500 -1.706 16.999 1.00 94.81 201 PHE A CA 1
ATOM 1634 C C . PHE A 1 201 ? -14.334 -0.570 17.619 1.00 94.81 201 PHE A C 1
ATOM 1636 O O . PHE A 1 201 ? -14.788 -0.697 18.757 1.00 94.81 201 PHE A O 1
ATOM 1643 N N . LEU A 1 202 ? -14.569 0.528 16.890 1.00 94.50 202 LEU A N 1
ATOM 1644 C CA . LEU A 1 202 ? -15.403 1.641 17.364 1.00 94.50 202 LEU A CA 1
ATOM 1645 C C . LEU A 1 202 ? -16.848 1.183 17.618 1.00 94.50 202 LEU A C 1
ATOM 1647 O O . LEU A 1 202 ? -17.394 1.453 18.690 1.00 94.50 202 LEU A O 1
ATOM 1651 N N . ASN A 1 203 ? -17.418 0.401 16.696 1.00 95.19 203 ASN A N 1
ATOM 1652 C CA . ASN A 1 203 ? -18.728 -0.237 16.848 1.00 95.19 203 ASN A CA 1
ATOM 1653 C C . ASN A 1 203 ? -18.762 -1.192 18.059 1.00 95.19 203 ASN A C 1
ATOM 1655 O O . ASN A 1 203 ? -19.745 -1.239 18.804 1.00 95.19 203 ASN A O 1
ATOM 1659 N N . GLU A 1 204 ? -17.687 -1.953 18.297 1.00 94.69 204 GLU A N 1
ATOM 1660 C CA . GLU A 1 204 ? -17.583 -2.832 19.465 1.00 94.69 204 GLU A CA 1
ATOM 1661 C C . GLU A 1 204 ? -17.541 -2.027 20.780 1.00 94.69 204 GLU A C 1
ATOM 1663 O O . GLU A 1 204 ? -18.236 -2.386 21.737 1.00 94.69 204 GLU A O 1
ATOM 1668 N N . CYS A 1 205 ? -16.799 -0.917 20.825 1.00 94.62 205 CYS A N 1
ATOM 1669 C CA . CYS A 1 205 ? -16.779 0.015 21.956 1.00 94.62 205 CYS A CA 1
ATOM 1670 C C . CYS A 1 205 ? -18.157 0.632 22.233 1.00 94.62 205 CYS A C 1
ATOM 1672 O O . CYS A 1 205 ? -18.613 0.586 23.381 1.00 94.62 205 CYS A O 1
ATOM 1674 N N . GLU A 1 206 ? -18.854 1.125 21.203 1.00 94.12 206 GLU A N 1
ATOM 1675 C CA . GLU A 1 206 ? -20.221 1.651 21.319 1.00 94.12 206 GLU A CA 1
ATOM 1676 C C . GLU A 1 206 ? -21.173 0.583 21.881 1.00 94.12 206 GLU A C 1
ATOM 1678 O O . GLU A 1 206 ? -21.850 0.817 22.886 1.00 94.12 206 GLU A O 1
ATOM 1683 N N . SER A 1 207 ? -21.148 -0.636 21.326 1.00 96.50 207 SER A N 1
ATOM 1684 C CA . SER A 1 207 ? -22.000 -1.745 21.781 1.00 96.50 207 SER A CA 1
ATOM 1685 C C . SER A 1 207 ? -21.793 -2.109 23.260 1.00 96.50 207 SER A C 1
ATOM 1687 O O . SER A 1 207 ? -22.732 -2.511 23.951 1.00 96.50 207 SER A O 1
ATOM 1689 N N . LYS A 1 208 ? -20.569 -1.926 23.773 1.00 95.25 208 LYS A N 1
ATOM 1690 C CA . LYS A 1 208 ? -20.188 -2.186 25.170 1.00 95.25 208 LYS A CA 1
ATOM 1691 C C . LYS A 1 208 ? -20.317 -0.960 26.077 1.00 95.25 208 LYS A C 1
ATOM 1693 O O . LYS A 1 208 ? -20.096 -1.095 27.277 1.00 95.25 208 LYS A O 1
ATOM 1698 N N . ASN A 1 209 ? -20.689 0.205 25.537 1.00 93.06 209 ASN A N 1
ATOM 1699 C CA . ASN A 1 209 ? -20.690 1.499 26.231 1.00 93.06 209 ASN A CA 1
ATOM 1700 C C . ASN A 1 209 ? -19.321 1.827 26.871 1.00 93.06 209 ASN A C 1
ATOM 1702 O O . ASN A 1 209 ? -19.242 2.349 27.984 1.00 93.06 209 ASN A O 1
ATOM 1706 N N . VAL A 1 210 ? -18.235 1.492 26.168 1.00 94.31 210 VAL A N 1
ATOM 1707 C CA . VAL A 1 210 ? -16.851 1.802 26.557 1.00 94.31 210 VAL A CA 1
ATOM 1708 C C . VAL A 1 210 ? -16.361 2.967 25.708 1.00 94.31 210 VAL A C 1
ATOM 1710 O O . VAL A 1 210 ? -16.458 2.912 24.487 1.00 94.31 210 VAL A O 1
ATOM 1713 N N . ASP A 1 211 ? -15.794 3.995 26.340 1.00 91.50 211 ASP A N 1
ATOM 1714 C CA . ASP A 1 211 ? -15.150 5.106 25.631 1.00 91.50 211 ASP A CA 1
ATOM 1715 C C . ASP A 1 211 ? -13.980 4.582 24.767 1.00 91.50 211 ASP A C 1
ATOM 1717 O O . ASP A 1 211 ? -13.010 4.056 25.334 1.00 91.50 211 ASP A O 1
ATOM 1721 N N . PRO A 1 212 ? -14.020 4.723 23.427 1.00 89.50 212 PRO A N 1
ATOM 1722 C CA . PRO A 1 212 ? -12.945 4.262 22.555 1.00 89.50 212 PRO A CA 1
ATOM 1723 C C . PRO A 1 212 ? -11.587 4.891 22.893 1.00 89.50 212 PRO A C 1
ATOM 1725 O O . PRO A 1 212 ? -10.565 4.204 22.849 1.00 89.50 212 PRO A O 1
ATOM 1728 N N . VAL A 1 213 ? -11.572 6.165 23.306 1.00 88.56 213 VAL A N 1
ATOM 1729 C CA . VAL A 1 213 ? -10.347 6.927 23.615 1.00 88.56 213 VAL A CA 1
ATOM 1730 C C . VAL A 1 213 ? -9.648 6.386 24.866 1.00 88.56 213 VAL A C 1
ATOM 1732 O O . VAL A 1 213 ? -8.422 6.446 24.976 1.00 88.56 213 VAL A O 1
ATOM 1735 N N . SER A 1 214 ? -10.407 5.787 25.789 1.00 90.00 214 SER A N 1
ATOM 1736 C CA . SER A 1 214 ? -9.860 5.135 26.984 1.00 90.00 214 SER A CA 1
ATOM 1737 C C . SER A 1 214 ? -9.063 3.860 26.673 1.00 90.00 214 SER A C 1
ATOM 1739 O O . SER A 1 214 ? -8.263 3.416 27.502 1.00 90.00 214 SER A O 1
ATOM 1741 N N . THR A 1 215 ? -9.245 3.272 25.484 1.00 92.44 215 THR A N 1
ATOM 1742 C CA . THR A 1 215 ? -8.608 2.008 25.108 1.00 92.44 215 THR A CA 1
ATOM 1743 C C . THR A 1 215 ? -7.293 2.261 24.365 1.00 92.44 215 THR A C 1
ATOM 1745 O O . THR A 1 215 ? -7.313 2.797 23.256 1.00 92.44 215 THR A O 1
ATOM 1748 N N . PRO A 1 216 ? -6.132 1.805 24.883 1.00 93.06 216 PRO A N 1
ATOM 1749 C CA . PRO A 1 216 ? -4.842 2.046 24.233 1.00 93.06 216 PRO A CA 1
ATOM 1750 C C . PRO A 1 216 ? -4.765 1.526 22.794 1.00 93.06 216 PRO A C 1
ATOM 1752 O O . PRO A 1 216 ? -4.078 2.119 21.968 1.00 93.06 216 PRO A O 1
ATOM 1755 N N . TRP A 1 217 ? -5.463 0.425 22.493 1.00 94.06 217 TRP A N 1
ATOM 1756 C CA . TRP A 1 217 ? -5.468 -0.218 21.175 1.00 94.06 217 TRP A CA 1
ATOM 1757 C C . TRP A 1 217 ? -5.866 0.747 20.050 1.00 94.06 217 TRP A C 1
ATOM 1759 O O . TRP A 1 217 ? -5.173 0.784 19.038 1.00 94.06 217 TRP A O 1
ATOM 1769 N N . LEU A 1 218 ? -6.897 1.583 20.248 1.00 94.50 218 LEU A N 1
ATOM 1770 C CA . LEU A 1 218 ? -7.341 2.550 19.235 1.00 94.50 218 LEU A CA 1
ATOM 1771 C C . LEU A 1 218 ? -6.200 3.489 18.843 1.00 94.50 218 LEU A C 1
ATOM 1773 O O . LEU A 1 218 ? -5.879 3.630 17.665 1.00 94.50 218 LEU A O 1
ATOM 1777 N N . LYS A 1 219 ? -5.539 4.063 19.854 1.00 93.88 219 LYS A N 1
ATOM 1778 C CA . LYS A 1 219 ? -4.382 4.936 19.668 1.00 93.88 219 LYS A CA 1
ATOM 1779 C C . LYS A 1 219 ? -3.248 4.219 18.926 1.00 93.88 219 LYS A C 1
ATOM 1781 O O . LYS A 1 219 ? -2.723 4.778 17.972 1.00 93.88 219 LYS A O 1
ATOM 1786 N N . TRP A 1 220 ? -2.911 2.985 19.311 1.00 94.44 220 TRP A N 1
ATOM 1787 C CA . TRP A 1 220 ? -1.863 2.207 18.636 1.00 94.44 220 TRP A CA 1
ATOM 1788 C C . TRP A 1 220 ? -2.165 1.967 17.149 1.00 94.44 220 TRP A C 1
ATOM 1790 O O . TRP A 1 220 ? -1.270 2.126 16.323 1.00 94.44 220 TRP A O 1
ATOM 1800 N N . ILE A 1 221 ? -3.397 1.594 16.783 1.00 95.56 221 ILE A N 1
ATOM 1801 C CA . ILE A 1 221 ? -3.748 1.333 15.375 1.00 95.56 221 ILE A CA 1
ATOM 1802 C C . ILE A 1 221 ? -3.844 2.636 14.566 1.00 95.56 221 ILE A C 1
ATOM 1804 O O . ILE A 1 221 ? -3.407 2.666 13.415 1.00 95.56 221 ILE A O 1
ATOM 1808 N N . ILE A 1 222 ? -4.323 3.729 15.169 1.00 95.62 222 ILE A N 1
ATOM 1809 C CA . ILE A 1 222 ? -4.316 5.067 14.556 1.00 95.62 222 ILE A CA 1
ATOM 1810 C C . ILE A 1 222 ? -2.887 5.562 14.297 1.00 95.62 222 ILE A C 1
ATOM 1812 O O . ILE A 1 222 ? -2.592 6.013 13.191 1.00 95.62 222 ILE A O 1
ATOM 1816 N N . GLU A 1 223 ? -1.972 5.419 15.260 1.00 95.50 223 GLU A N 1
ATOM 1817 C CA . GLU A 1 223 ? -0.559 5.784 15.078 1.00 95.50 223 GLU A CA 1
ATOM 1818 C C . GLU A 1 223 ? 0.107 4.941 13.974 1.00 95.50 223 GLU A C 1
ATOM 1820 O O . GLU A 1 223 ? 0.938 5.457 13.228 1.00 95.50 223 GLU A O 1
ATOM 1825 N N . ARG A 1 224 ? -0.302 3.677 13.785 1.00 96.88 224 ARG A N 1
ATOM 1826 C CA . ARG A 1 224 ? 0.151 2.836 12.658 1.00 96.88 224 ARG A CA 1
ATOM 1827 C C . ARG A 1 224 ? -0.423 3.266 11.313 1.00 96.88 224 ARG A C 1
ATOM 1829 O O . ARG A 1 224 ? 0.305 3.269 10.325 1.00 96.88 224 ARG A O 1
ATOM 1836 N N . LEU A 1 225 ? -1.690 3.672 11.257 1.00 97.12 225 LEU A N 1
ATOM 1837 C CA . LEU A 1 225 ? -2.270 4.273 10.053 1.00 97.12 225 LEU A CA 1
ATOM 1838 C C . LEU A 1 225 ? -1.515 5.563 9.676 1.00 97.12 225 LEU A C 1
ATOM 1840 O O . LEU A 1 225 ? -1.133 5.743 8.518 1.00 97.12 225 LEU A O 1
ATOM 1844 N N . GLN A 1 226 ? -1.230 6.420 10.661 1.00 96.62 226 GLN A N 1
ATOM 1845 C CA . GLN A 1 226 ? -0.451 7.647 10.484 1.00 96.62 226 GLN A CA 1
ATOM 1846 C C . GLN A 1 226 ? 0.997 7.369 10.038 1.00 96.62 226 GLN A C 1
ATOM 1848 O O . GLN A 1 226 ? 1.507 8.051 9.151 1.00 96.62 226 GLN A O 1
ATOM 1853 N N . GLU A 1 227 ? 1.656 6.348 10.593 1.00 96.25 227 GLU A N 1
ATOM 1854 C CA . GLU A 1 227 ? 3.001 5.921 10.184 1.00 96.25 227 GLU A CA 1
ATOM 1855 C C . GLU A 1 227 ? 3.049 5.545 8.693 1.00 96.25 227 GLU A C 1
ATOM 1857 O O . GLU A 1 227 ? 3.952 5.988 7.985 1.00 96.25 227 GLU A O 1
ATOM 1862 N N . ILE A 1 228 ? 2.053 4.806 8.185 1.00 96.69 228 ILE A N 1
ATOM 1863 C CA . ILE A 1 228 ? 1.951 4.456 6.756 1.00 96.69 228 ILE A CA 1
ATOM 1864 C C . ILE A 1 228 ? 1.777 5.707 5.879 1.00 96.69 228 ILE A C 1
ATOM 1866 O O . ILE A 1 228 ? 2.404 5.800 4.822 1.00 96.69 228 ILE A O 1
ATOM 1870 N N . PHE A 1 229 ? 0.977 6.686 6.316 1.00 96.44 229 PHE A N 1
ATOM 1871 C CA . PHE A 1 229 ? 0.834 7.970 5.620 1.00 96.44 229 PHE A CA 1
ATOM 1872 C C . PHE A 1 229 ? 2.154 8.745 5.530 1.00 96.44 229 PHE A C 1
ATOM 1874 O O . PHE A 1 229 ? 2.504 9.248 4.462 1.00 96.44 229 PHE A O 1
ATOM 1881 N N . LEU A 1 230 ? 2.893 8.828 6.637 1.00 95.50 230 LEU A N 1
ATOM 1882 C CA . LEU A 1 230 ? 4.138 9.592 6.717 1.00 95.50 230 LEU A CA 1
ATOM 1883 C C . LEU A 1 230 ? 5.303 8.898 5.999 1.00 95.50 230 LEU A C 1
ATOM 1885 O O . LEU A 1 230 ? 6.068 9.563 5.305 1.00 95.50 230 LEU A O 1
ATOM 1889 N N . LEU A 1 231 ? 5.436 7.574 6.123 1.00 95.69 231 LEU A N 1
ATOM 1890 C CA . LEU A 1 231 ? 6.552 6.815 5.549 1.00 95.69 231 LEU A CA 1
ATOM 1891 C C . LEU A 1 231 ? 6.476 6.694 4.018 1.00 95.69 231 LEU A C 1
ATOM 1893 O O . LEU A 1 231 ? 7.509 6.597 3.360 1.00 95.69 231 LEU A O 1
ATOM 1897 N N . TYR A 1 232 ? 5.266 6.717 3.449 1.00 96.12 232 TYR A N 1
ATOM 1898 C CA . TYR A 1 232 ? 5.022 6.521 2.013 1.00 96.12 232 TYR A CA 1
ATOM 1899 C C . TYR A 1 232 ? 4.329 7.720 1.346 1.00 96.12 232 TYR A C 1
ATOM 1901 O O . TYR A 1 232 ? 3.633 7.568 0.337 1.00 96.12 232 TYR A O 1
ATOM 1909 N N . HIS A 1 233 ? 4.510 8.923 1.905 1.00 94.94 233 HIS A N 1
ATOM 1910 C CA . HIS A 1 233 ? 3.791 10.132 1.495 1.00 94.94 233 HIS A CA 1
ATOM 1911 C C . HIS A 1 233 ? 3.860 10.400 -0.019 1.00 94.94 233 HIS A C 1
ATOM 1913 O O . HIS A 1 233 ? 2.847 10.735 -0.630 1.00 94.94 233 HIS A O 1
ATOM 1919 N N . GLU A 1 234 ? 5.020 10.197 -0.655 1.00 93.06 234 GLU A N 1
ATOM 1920 C CA . GLU A 1 234 ? 5.214 10.402 -2.097 1.00 93.06 234 GLU A CA 1
ATOM 1921 C C . GLU A 1 234 ? 4.307 9.519 -2.963 1.00 93.06 234 GLU A C 1
ATOM 1923 O O . GLU A 1 234 ? 3.800 9.968 -3.993 1.00 93.06 234 GLU A O 1
ATOM 1928 N N . GLN A 1 235 ? 4.106 8.258 -2.571 1.00 94.25 235 GLN A N 1
ATOM 1929 C CA . GLN A 1 235 ? 3.271 7.309 -3.308 1.00 94.25 235 GLN A CA 1
ATOM 1930 C C . GLN A 1 235 ? 1.793 7.528 -2.973 1.00 94.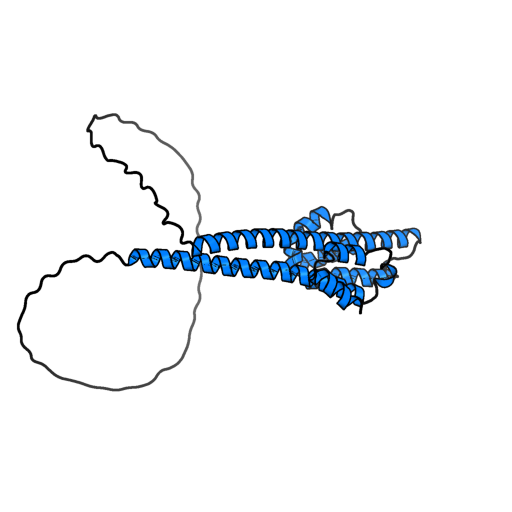25 235 GLN A C 1
ATOM 1932 O O . GLN A 1 235 ? 0.949 7.537 -3.868 1.00 94.25 235 GLN A O 1
ATOM 1937 N N . VAL A 1 236 ? 1.473 7.785 -1.703 1.00 95.12 236 VAL A N 1
ATOM 1938 C CA . VAL A 1 236 ? 0.097 8.037 -1.255 1.00 95.12 236 VAL A CA 1
ATOM 1939 C C . VAL A 1 236 ? -0.471 9.315 -1.891 1.00 95.12 236 VAL A C 1
ATOM 1941 O O . VAL A 1 236 ? -1.604 9.307 -2.377 1.00 95.12 236 VAL A O 1
ATOM 1944 N N . PHE A 1 237 ? 0.316 10.394 -1.995 1.00 95.50 237 PHE A N 1
ATOM 1945 C CA . PHE A 1 237 ? -0.131 11.651 -2.609 1.00 95.50 237 PHE A CA 1
ATOM 1946 C C . PHE A 1 237 ? -0.469 11.549 -4.104 1.00 95.50 237 PHE A C 1
ATOM 1948 O O . PHE A 1 237 ? -1.249 12.373 -4.589 1.00 95.50 237 PHE A O 1
ATOM 1955 N N . GLN A 1 238 ? 0.061 10.553 -4.826 1.00 94.31 238 GLN A N 1
ATOM 1956 C CA . GLN A 1 238 ? -0.290 10.283 -6.231 1.00 94.31 238 GLN A CA 1
ATOM 1957 C C . GLN A 1 238 ? -1.696 9.680 -6.382 1.00 94.31 238 GLN A C 1
ATOM 1959 O O . GLN A 1 238 ? -2.289 9.753 -7.457 1.00 94.31 238 GLN A O 1
ATOM 1964 N N . TYR A 1 239 ? -2.241 9.093 -5.314 1.00 95.25 239 TYR A N 1
ATOM 1965 C CA . TYR A 1 239 ? -3.522 8.383 -5.318 1.00 95.25 239 TYR A CA 1
ATOM 1966 C C . TYR A 1 239 ? -4.589 9.037 -4.425 1.00 95.25 239 TYR A C 1
ATOM 1968 O O . TYR A 1 239 ? -5.709 8.531 -4.355 1.00 95.25 239 TYR A O 1
ATOM 1976 N N . VAL A 1 240 ? -4.273 10.176 -3.797 1.00 94.69 240 VAL A N 1
ATOM 1977 C CA . VAL A 1 240 ? -5.111 10.865 -2.799 1.00 94.69 240 VAL A CA 1
ATOM 1978 C C . VAL A 1 240 ? -6.552 11.116 -3.255 1.00 94.69 240 VAL A C 1
ATOM 1980 O O . VAL A 1 240 ? -7.467 10.793 -2.511 1.00 94.69 240 VAL A O 1
ATOM 1983 N N . SER A 1 241 ? -6.781 11.534 -4.504 1.00 94.50 241 SER A N 1
ATOM 1984 C CA . SER A 1 241 ? -8.135 11.747 -5.048 1.00 94.50 241 SER A CA 1
ATOM 1985 C C . SER A 1 241 ? -8.949 10.455 -5.183 1.00 94.50 241 SER A C 1
ATOM 1987 O O . SER A 1 241 ? -10.174 10.459 -5.088 1.00 94.50 241 SER A O 1
ATOM 1989 N N . THR A 1 242 ? -8.277 9.315 -5.384 1.00 96.25 242 THR A N 1
ATOM 1990 C CA . THR A 1 242 ? -8.932 8.001 -5.337 1.00 96.25 242 THR A CA 1
ATOM 1991 C C . THR A 1 242 ? -9.246 7.605 -3.896 1.00 96.25 242 THR A C 1
ATOM 1993 O O . THR A 1 242 ? -10.286 7.004 -3.652 1.00 96.25 242 THR A O 1
ATOM 1996 N N . PHE A 1 243 ? -8.372 7.942 -2.945 1.00 95.12 243 PHE A N 1
ATOM 1997 C CA . PHE A 1 243 ? -8.605 7.664 -1.531 1.00 95.12 243 PHE A CA 1
ATOM 1998 C C . PHE A 1 243 ? -9.753 8.519 -0.971 1.00 95.12 243 PHE A C 1
ATOM 2000 O O . PHE A 1 243 ? -10.657 7.953 -0.374 1.00 95.12 243 PHE A O 1
ATOM 2007 N N . GLU A 1 244 ? -9.807 9.821 -1.262 1.00 94.69 244 GLU A N 1
ATOM 2008 C CA . GLU A 1 244 ? -10.945 10.709 -0.949 1.00 94.69 244 GLU A CA 1
ATOM 2009 C C . GLU A 1 244 ? -12.272 10.163 -1.496 1.00 94.69 244 GLU A C 1
ATOM 2011 O O . GLU A 1 244 ? -13.273 10.121 -0.788 1.00 94.69 244 GLU A O 1
ATOM 2016 N N . SER A 1 245 ? -12.284 9.706 -2.754 1.00 95.19 245 SER A N 1
ATOM 2017 C CA . SER A 1 245 ? -13.519 9.276 -3.419 1.00 95.19 245 SER A CA 1
ATOM 2018 C C . SER A 1 245 ? -14.003 7.868 -3.050 1.00 95.19 245 SER A C 1
ATOM 2020 O O . SER A 1 245 ? -15.179 7.588 -3.280 1.00 95.19 245 SER A O 1
ATOM 2022 N N . LEU A 1 246 ? -13.127 6.964 -2.590 1.00 95.00 246 LEU A N 1
ATOM 2023 C CA . LEU A 1 246 ? -13.446 5.532 -2.421 1.00 95.00 246 LEU A CA 1
ATOM 2024 C C . LEU A 1 246 ? -13.145 4.958 -1.029 1.00 95.00 246 LEU A C 1
ATOM 2026 O O . LEU A 1 246 ? -13.516 3.813 -0.769 1.00 95.00 246 LEU A O 1
ATOM 2030 N N . ILE A 1 247 ? -12.389 5.672 -0.191 1.00 94.69 247 ILE A N 1
ATOM 2031 C CA . ILE A 1 247 ? -11.840 5.140 1.066 1.00 94.69 247 ILE A CA 1
ATOM 2032 C C . ILE A 1 247 ? -12.041 6.091 2.245 1.00 94.69 247 ILE A C 1
ATOM 2034 O O . ILE A 1 247 ? -12.377 5.603 3.307 1.00 94.69 247 ILE A O 1
ATOM 2038 N N . PHE A 1 248 ? -11.841 7.401 2.095 1.00 94.31 248 PHE A N 1
ATOM 2039 C CA . PHE A 1 248 ? -11.970 8.401 3.165 1.00 94.31 248 PHE A CA 1
ATOM 2040 C C . PHE A 1 248 ? -13.148 9.338 2.882 1.00 94.31 248 PHE A C 1
ATOM 2042 O O . PHE A 1 248 ? -13.003 10.553 2.744 1.00 94.31 248 PHE A O 1
ATOM 2049 N N . THR A 1 249 ? -14.320 8.728 2.745 1.00 94.06 249 THR A N 1
ATOM 2050 C CA . THR A 1 249 ? -15.607 9.379 2.505 1.00 94.06 249 THR A CA 1
ATOM 2051 C C . THR A 1 249 ? -16.233 9.903 3.808 1.00 94.06 249 THR A C 1
ATOM 2053 O O . THR A 1 249 ? -15.790 9.592 4.913 1.00 94.06 249 THR A O 1
ATOM 2056 N N . SER A 1 250 ? -17.259 10.752 3.693 1.00 90.44 250 SER A N 1
ATOM 2057 C CA . SER A 1 250 ? -17.854 11.494 4.822 1.00 90.44 250 SER A CA 1
ATOM 2058 C C . SER A 1 250 ? -18.705 10.663 5.794 1.00 90.44 250 SER A C 1
ATOM 2060 O O . SER A 1 250 ? -19.225 11.209 6.762 1.00 90.44 250 SER A O 1
ATOM 2062 N N . ASP A 1 251 ? -18.913 9.381 5.505 1.00 90.81 251 ASP A N 1
ATOM 2063 C CA . ASP A 1 251 ? -19.642 8.401 6.319 1.00 90.81 251 ASP A CA 1
ATOM 2064 C C . ASP A 1 251 ? -18.748 7.650 7.324 1.00 90.81 251 ASP A C 1
ATOM 2066 O O . ASP A 1 251 ? -19.252 6.893 8.151 1.00 90.81 251 ASP A O 1
ATOM 2070 N N . ILE A 1 252 ? -17.432 7.872 7.278 1.00 93.75 252 ILE A N 1
ATOM 2071 C CA . ILE A 1 252 ? -16.458 7.268 8.193 1.00 93.75 252 ILE A CA 1
ATOM 2072 C C . ILE A 1 252 ? -16.320 8.099 9.467 1.00 93.75 252 ILE A C 1
ATOM 2074 O O . ILE A 1 252 ? -16.442 9.325 9.446 1.00 93.75 252 ILE A O 1
ATOM 2078 N N . ASP A 1 253 ? -16.037 7.417 10.580 1.00 94.25 253 ASP A N 1
ATOM 2079 C CA . ASP A 1 253 ? -15.839 8.057 11.875 1.00 94.25 253 ASP A CA 1
ATOM 2080 C C . ASP A 1 253 ? -14.775 9.166 11.825 1.00 94.25 253 ASP A C 1
ATOM 2082 O O . ASP A 1 253 ? -13.695 9.021 11.237 1.00 94.25 253 ASP A O 1
ATOM 2086 N N . PHE A 1 254 ? -15.088 10.278 12.492 1.00 92.88 254 PHE A N 1
ATOM 2087 C CA . PHE A 1 254 ? -14.268 11.482 12.493 1.00 92.88 254 PHE A CA 1
ATOM 2088 C C . PHE A 1 254 ? -12.831 11.220 12.963 1.00 92.88 254 PHE A C 1
ATOM 2090 O O . PHE A 1 254 ? -11.905 11.783 12.389 1.00 92.88 254 PHE A O 1
ATOM 2097 N N . CYS A 1 255 ? -12.619 10.342 13.948 1.00 92.00 255 CYS A N 1
ATOM 2098 C CA . CYS A 1 255 ? -11.294 10.051 14.495 1.00 92.00 255 CYS A CA 1
ATOM 2099 C C . CYS A 1 255 ? -10.372 9.380 13.460 1.00 92.00 255 CYS A C 1
ATOM 2101 O O . CYS A 1 255 ? -9.171 9.644 13.428 1.00 92.00 255 CYS A O 1
ATOM 2103 N N . ILE A 1 256 ? -10.935 8.555 12.571 1.00 94.88 256 ILE A N 1
ATOM 2104 C CA . ILE A 1 256 ? -10.198 7.922 11.468 1.00 94.88 256 ILE A CA 1
ATOM 2105 C C . ILE A 1 256 ? -9.959 8.941 10.345 1.00 94.88 256 ILE A C 1
ATOM 2107 O O . ILE A 1 256 ? -8.854 9.036 9.803 1.00 94.88 256 ILE A O 1
ATOM 2111 N N . LEU A 1 257 ? -10.992 9.717 10.003 1.00 95.50 257 LEU A N 1
ATOM 2112 C CA . LEU A 1 257 ? -10.941 10.709 8.931 1.00 95.50 257 LEU A CA 1
ATOM 2113 C C . LEU A 1 257 ? -9.968 11.860 9.246 1.00 95.50 257 LEU A C 1
ATOM 2115 O O . LEU A 1 257 ? -9.296 12.356 8.340 1.00 95.50 257 LEU A O 1
ATOM 2119 N N . GLU A 1 258 ? -9.835 12.245 10.518 1.00 95.19 258 GLU A N 1
ATOM 2120 C CA . GLU A 1 258 ? -8.910 13.285 10.975 1.00 95.19 258 GLU A CA 1
ATOM 2121 C C . GLU A 1 258 ? -7.454 12.953 10.604 1.00 95.19 258 GLU A C 1
ATOM 2123 O O . GLU A 1 258 ? -6.742 13.822 10.106 1.00 95.19 258 GLU A O 1
ATOM 2128 N N . VAL A 1 259 ? -7.021 11.692 10.741 1.00 95.88 259 VAL A N 1
ATOM 2129 C CA . VAL A 1 259 ? -5.659 11.250 10.370 1.00 95.88 259 VAL A CA 1
ATOM 2130 C C . VAL A 1 259 ? -5.370 11.534 8.893 1.00 95.88 259 VAL A C 1
ATOM 2132 O O . VAL A 1 259 ? -4.298 12.028 8.535 1.00 95.88 259 VAL A O 1
ATOM 2135 N N . PHE A 1 260 ? -6.345 11.254 8.026 1.00 95.75 260 PHE A N 1
ATOM 2136 C CA . PHE A 1 260 ? -6.229 11.493 6.592 1.00 95.75 260 PHE A CA 1
ATOM 2137 C C . PHE A 1 260 ? -6.269 12.991 6.246 1.00 95.75 260 PHE A C 1
ATOM 2139 O O . PHE A 1 260 ? -5.498 13.449 5.400 1.00 95.75 260 PHE A O 1
ATOM 2146 N N . GLN A 1 261 ? -7.105 13.776 6.932 1.00 94.31 261 GLN A N 1
ATOM 2147 C CA . GLN A 1 261 ? -7.146 15.234 6.776 1.00 94.31 261 GLN A CA 1
ATOM 2148 C C . GLN A 1 261 ? -5.833 15.895 7.225 1.00 94.31 261 GLN A C 1
ATOM 2150 O O . GLN A 1 261 ? -5.300 16.737 6.502 1.00 94.31 261 GLN A O 1
ATOM 2155 N N . GLN A 1 262 ? -5.269 15.472 8.361 1.00 95.12 262 GLN A N 1
ATOM 2156 C CA . GLN A 1 262 ? -3.959 15.916 8.847 1.00 95.12 262 GLN A CA 1
ATOM 2157 C C . GLN A 1 262 ? -2.847 15.583 7.840 1.00 95.12 262 GLN A C 1
ATOM 2159 O O . GLN A 1 262 ? -2.001 16.432 7.567 1.00 95.12 262 GLN A O 1
ATOM 2164 N N . PHE A 1 263 ? -2.869 14.388 7.235 1.00 95.31 263 PHE A N 1
ATOM 2165 C CA . PHE A 1 263 ? -1.946 14.028 6.153 1.00 95.31 263 PHE A CA 1
ATOM 2166 C C . PHE A 1 263 ? -2.108 14.935 4.922 1.00 95.31 263 PHE A C 1
ATOM 2168 O O . PHE A 1 263 ? -1.116 15.448 4.404 1.00 95.31 263 PHE A O 1
ATOM 2175 N N . CYS A 1 264 ? -3.340 15.187 4.471 1.00 93.25 264 CYS A N 1
ATOM 2176 C CA . CYS A 1 264 ? -3.594 16.069 3.329 1.00 93.25 264 CYS A CA 1
ATOM 2177 C C . CYS A 1 264 ? -3.134 17.513 3.589 1.00 93.25 264 CYS A C 1
ATOM 2179 O O . CYS A 1 264 ? -2.600 18.157 2.683 1.00 93.25 264 CYS A O 1
ATOM 2181 N N . ALA A 1 265 ? -3.259 17.992 4.830 1.00 93.75 265 ALA A N 1
ATOM 2182 C CA . ALA A 1 265 ? -2.793 19.310 5.252 1.00 93.75 265 ALA A CA 1
ATOM 2183 C C . ALA A 1 265 ? -1.262 19.487 5.180 1.00 93.75 265 ALA A C 1
ATOM 2185 O O . ALA A 1 265 ? -0.797 20.618 5.114 1.00 93.75 265 ALA A O 1
ATOM 2186 N N . LEU A 1 266 ? -0.464 18.410 5.106 1.00 91.12 266 LEU A N 1
ATOM 2187 C CA . LEU A 1 266 ? 0.993 18.503 4.893 1.00 91.12 266 LEU A CA 1
ATOM 2188 C C . LEU A 1 266 ? 1.379 19.018 3.492 1.00 91.12 266 LEU A C 1
ATOM 2190 O O . LEU A 1 266 ? 2.552 19.298 3.244 1.00 91.12 266 LEU A O 1
ATOM 2194 N N . ARG A 1 267 ? 0.414 19.105 2.566 1.00 81.94 267 ARG A N 1
ATOM 2195 C CA . ARG A 1 267 ? 0.597 19.567 1.179 1.00 81.94 267 ARG A CA 1
ATOM 2196 C C . ARG A 1 267 ? -0.220 20.831 0.854 1.00 81.94 267 ARG A C 1
ATOM 2198 O O . ARG A 1 267 ? -0.210 21.255 -0.301 1.00 81.94 267 ARG A O 1
ATOM 2205 N N . ALA A 1 268 ? -0.955 21.373 1.827 1.00 56.56 268 ALA A N 1
ATOM 2206 C CA . ALA A 1 268 ? -1.811 22.554 1.685 1.00 56.56 268 ALA A CA 1
ATOM 2207 C C . ALA A 1 268 ? -1.061 23.850 2.044 1.00 56.56 268 ALA A C 1
ATOM 2209 O O . ALA A 1 268 ? -1.310 24.856 1.344 1.00 56.56 268 ALA A O 1
#

Sequence (268 aa):
MMVVLVDKLVKTQIVECSAVANWIFSSELGSELTNFYVWEILSSTIEKMNRQVEKYHNELLDLRRQLNISATVQAATHTSDIIPSNEPIITSHEEKISDENKMDENDNTPVNEEKPTITNLKRRRESDDDDDDDDDENNDEKQSTEKIQSMQISQPPMDEATAKLHEKYEIVEERLSHAREQQKKLYLIVFQRFIMTLSDFLNECESKNVDPVSTPWLKWIIERLQEIFLLYHEQVFQYVSTFESLIFTSDIDFCILEVFQQFCALRA

Secondary structure (DSSP, 8-state):
-HHHHHHHHHHTTSS-HHHHHHHHTSTTTGGGTTSHHHHHHHHHHHHHHHHHHHHHHHHHHHHHHHHHHHHHHHHHHTTS--------------------------------------------------------------------------PPP--HHHHHHHHHHHHHHHHHHHHHHHHHHHHHHHHHHHHHHHHHHHHHHHHHT--GGG-HHHHHHHHHHHHHHHHTHHHHTTTHHHHHHHTS-TTS-HHHHHHHHHHHHTT-

Foldseek 3Di:
DVLVVLLVCCVVVVDALLRLLVVLLDPVCLVVVLPPSSLSSNVSSLVVLVVQLVVLVVVLVVLVVVLVVVVVVVVVVVVPPDDDDDDDDDDDDDDDDDDDYDDDDDDDDDDDDDDDDDDDDDDDDDDDDDDDDDDDDDDDDDDDDDPPPPPPVPPDDQPPVSVVSVVVSVVSVVSSVVSLVSSLSSVVSNLQSLQVSLVVQVVVCVVVVHDPVPDVVNVSSLVSVLCCCVVPVVSCVVCLVVCDVPRLDPPGDPSNNVSSVVSVVVVD

InterPro domains:
  IPR015174 MIF4G-like, type 2 [PF09090] (1-237)
  IPR016024 Armadillo-type fold [SSF48371] (1-268)
  IPR027159 Nuclear cap-binding protein subunit 1 [PTHR12412] (1-268)

pLDDT: mean 75.82, std 26.94, range [25.27, 97.75]

Organism: NCBI:txid392033

Radius of gyration: 35.78 Å; chains: 1; bounding box: 82×65×95 Å